Protein AF-A0A1J4K5V9-F1 (afdb_monomer)

Mean predicted aligned error: 15.93 Å

Structure (mmCIF, N/CA/C/O backbone):
data_AF-A0A1J4K5V9-F1
#
_entry.id   AF-A0A1J4K5V9-F1
#
loop_
_atom_site.group_PDB
_atom_site.id
_atom_site.type_symbol
_atom_site.label_atom_id
_atom_site.label_alt_id
_atom_site.label_comp_id
_atom_site.label_asym_id
_atom_site.label_entity_id
_atom_site.label_seq_id
_atom_site.pdbx_PDB_ins_code
_atom_site.Cartn_x
_atom_site.Cartn_y
_atom_site.Cartn_z
_atom_site.occupancy
_atom_site.B_iso_or_equiv
_atom_site.auth_seq_id
_atom_site.auth_comp_id
_atom_site.auth_asym_id
_atom_site.auth_atom_id
_atom_site.pdbx_PDB_model_num
ATOM 1 N N . MET A 1 1 ? -13.128 -14.982 -19.551 1.00 45.41 1 MET A N 1
ATOM 2 C CA . MET A 1 1 ? -13.947 -13.759 -19.683 1.00 45.41 1 MET A CA 1
ATOM 3 C C . MET A 1 1 ? -13.106 -12.607 -19.177 1.00 45.41 1 MET A C 1
ATOM 5 O O . MET A 1 1 ? -12.675 -12.668 -18.034 1.00 45.41 1 MET A O 1
ATOM 9 N N . THR A 1 2 ? -12.797 -11.626 -20.017 1.00 56.88 2 THR A N 1
ATOM 10 C CA . THR A 1 2 ? -12.056 -10.423 -19.616 1.00 56.88 2 THR A CA 1
ATOM 11 C C . THR A 1 2 ? -13.033 -9.491 -18.903 1.00 56.88 2 THR A C 1
ATOM 13 O O . THR A 1 2 ? -13.957 -8.983 -19.534 1.00 56.88 2 THR A O 1
ATOM 16 N N . GLN A 1 3 ? -12.894 -9.321 -17.585 1.00 69.75 3 GLN A N 1
ATOM 17 C CA . GLN A 1 3 ? -13.602 -8.252 -16.874 1.00 69.75 3 GLN A CA 1
ATOM 18 C C . GLN A 1 3 ? -13.138 -6.905 -17.438 1.00 69.75 3 GLN A C 1
ATOM 20 O O . GLN A 1 3 ? -11.956 -6.735 -17.741 1.00 69.75 3 GLN A O 1
ATOM 25 N N . THR A 1 4 ? -14.056 -5.954 -17.609 1.00 84.75 4 THR A N 1
ATOM 26 C CA . THR A 1 4 ? -13.661 -4.595 -18.004 1.00 84.75 4 THR A CA 1
ATOM 27 C C . THR A 1 4 ? -13.017 -3.881 -16.814 1.00 84.75 4 THR A C 1
ATOM 29 O O . THR A 1 4 ? -13.388 -4.144 -15.670 1.00 84.75 4 THR A O 1
ATOM 32 N N . LEU A 1 5 ? -12.087 -2.953 -17.065 1.00 89.56 5 LEU A N 1
ATOM 33 C CA . LEU A 1 5 ? -11.429 -2.163 -16.013 1.00 89.56 5 LEU A CA 1
ATOM 34 C C . LEU A 1 5 ? -12.446 -1.555 -15.032 1.00 89.56 5 LEU A C 1
ATOM 36 O O . LEU A 1 5 ? -12.324 -1.716 -13.826 1.00 89.56 5 LEU A O 1
ATOM 40 N N . ASN A 1 6 ? -13.523 -0.959 -15.550 1.00 89.44 6 ASN A N 1
ATOM 41 C CA . ASN A 1 6 ? -14.577 -0.369 -14.722 1.00 89.44 6 ASN A CA 1
ATOM 42 C C . ASN A 1 6 ? -15.272 -1.393 -13.810 1.00 89.44 6 ASN A C 1
ATOM 44 O O . ASN A 1 6 ? -15.609 -1.077 -12.671 1.00 89.44 6 ASN A O 1
ATOM 48 N N . GLN A 1 7 ? -15.509 -2.617 -14.292 1.00 92.31 7 GLN A N 1
ATOM 49 C CA . GLN A 1 7 ? -16.083 -3.683 -13.465 1.00 92.31 7 GLN A CA 1
ATOM 50 C C . GLN A 1 7 ? -15.121 -4.086 -12.349 1.00 92.31 7 GLN A C 1
ATOM 52 O O . GLN A 1 7 ? -15.551 -4.258 -11.209 1.00 92.31 7 GLN A O 1
ATOM 57 N N . LEU A 1 8 ? -13.833 -4.188 -12.670 1.00 94.38 8 LEU A N 1
ATOM 58 C CA . LEU A 1 8 ? -12.793 -4.562 -11.723 1.00 94.38 8 LEU A CA 1
ATOM 59 C C . LEU A 1 8 ? -12.606 -3.498 -10.635 1.00 94.38 8 LEU A C 1
ATOM 61 O O . LEU A 1 8 ? -12.618 -3.830 -9.453 1.00 94.38 8 LEU A O 1
ATOM 65 N N . THR A 1 9 ? -12.528 -2.219 -11.007 1.00 93.62 9 THR A N 1
ATOM 66 C CA . THR A 1 9 ? -12.432 -1.105 -10.051 1.00 93.62 9 THR A CA 1
ATOM 67 C C . THR A 1 9 ? -13.648 -1.064 -9.129 1.00 93.62 9 THR A C 1
ATOM 69 O O . THR A 1 9 ? -13.495 -0.974 -7.914 1.00 93.62 9 THR A O 1
ATOM 72 N N . ASN A 1 10 ? -14.860 -1.236 -9.667 1.00 93.81 10 ASN A N 1
ATOM 73 C CA . ASN A 1 10 ? -16.075 -1.312 -8.849 1.00 93.81 10 ASN A CA 1
ATOM 74 C C . ASN A 1 10 ? -16.065 -2.511 -7.887 1.00 93.81 10 ASN A C 1
ATOM 76 O O . ASN A 1 10 ? -16.553 -2.406 -6.761 1.00 93.81 10 ASN A O 1
ATOM 80 N N . GLN A 1 11 ? -15.513 -3.648 -8.312 1.00 95.75 11 GLN A N 1
ATOM 81 C CA . GLN A 1 11 ? -15.394 -4.835 -7.471 1.00 95.75 11 GLN A CA 1
ATOM 82 C C . GLN A 1 11 ? -14.384 -4.626 -6.334 1.00 95.75 11 GLN A C 1
ATOM 84 O O . GLN A 1 11 ? -14.685 -4.949 -5.185 1.00 95.75 11 GLN A O 1
ATOM 89 N N . VAL A 1 12 ? -13.218 -4.044 -6.627 1.00 95.94 12 VAL A N 1
ATOM 90 C CA . VAL A 1 12 ? -12.226 -3.656 -5.610 1.00 95.94 12 VAL A CA 1
ATOM 91 C C . VAL A 1 12 ? -12.856 -2.690 -4.605 1.00 95.94 12 VAL A C 1
ATOM 93 O O . VAL A 1 12 ? -12.763 -2.896 -3.396 1.00 95.94 12 VAL A O 1
ATOM 96 N N . ASP A 1 13 ? -13.562 -1.673 -5.094 1.00 94.56 13 ASP A N 1
ATOM 97 C CA . ASP A 1 13 ? -14.257 -0.678 -4.281 1.00 94.56 13 ASP A CA 1
ATOM 98 C C . ASP A 1 13 ? -15.273 -1.289 -3.315 1.00 94.56 13 ASP A C 1
ATOM 100 O O . ASP A 1 13 ? -15.370 -0.858 -2.160 1.00 94.56 13 ASP A O 1
ATOM 104 N N . LEU A 1 14 ? -16.028 -2.282 -3.785 1.00 95.94 14 LEU A N 1
ATOM 105 C CA . LEU A 1 14 ? -16.996 -3.014 -2.980 1.00 95.94 14 LEU A CA 1
ATOM 106 C C . LEU A 1 14 ? -16.296 -3.804 -1.866 1.00 95.94 14 LEU A C 1
ATOM 108 O O . LEU A 1 14 ? -16.623 -3.619 -0.697 1.00 95.94 14 LEU A O 1
ATOM 112 N N . LEU A 1 15 ? -15.282 -4.606 -2.199 1.00 96.69 15 LEU A N 1
ATOM 113 C CA . LEU A 1 15 ? -14.562 -5.445 -1.228 1.00 96.69 15 LEU A CA 1
ATOM 114 C C . LEU A 1 15 ? -13.781 -4.623 -0.191 1.00 96.69 15 LEU A C 1
ATOM 116 O O . LEU A 1 15 ? -13.649 -5.003 0.977 1.00 96.69 15 LEU A O 1
ATOM 120 N N . ILE A 1 16 ? -13.280 -3.450 -0.584 1.00 96.12 16 ILE A N 1
ATOM 121 C CA . ILE A 1 16 ? -12.665 -2.512 0.357 1.00 96.12 16 ILE A CA 1
ATOM 122 C C . ILE A 1 16 ? -13.690 -2.025 1.390 1.00 96.12 16 ILE A C 1
ATOM 124 O O . ILE A 1 16 ? -13.330 -1.905 2.563 1.00 96.12 16 ILE A O 1
ATOM 128 N N . LYS A 1 17 ? -14.942 -1.773 0.981 1.00 94.44 17 LYS A N 1
ATOM 129 C CA . LYS A 1 17 ? -16.028 -1.334 1.874 1.00 94.44 17 LYS A CA 1
ATOM 130 C C . LYS A 1 17 ? -16.570 -2.460 2.752 1.00 94.44 17 LYS A C 1
ATOM 132 O O . LYS A 1 17 ? -16.860 -2.203 3.914 1.00 94.44 17 LYS A O 1
ATOM 137 N N . GLU A 1 18 ? -16.705 -3.670 2.214 1.00 93.81 18 GLU A N 1
ATOM 138 C CA . GLU A 1 18 ? -17.241 -4.826 2.946 1.00 93.81 18 GLU A CA 1
ATOM 139 C C . GLU A 1 18 ? -16.329 -5.277 4.092 1.00 93.81 18 GLU A C 1
ATOM 141 O O . GLU A 1 18 ? -16.820 -5.695 5.136 1.00 93.81 18 GLU A O 1
ATOM 146 N N . GLY A 1 19 ? -15.005 -5.181 3.921 1.00 89.88 19 GLY A N 1
ATOM 147 C CA . GLY A 1 19 ? -14.048 -5.497 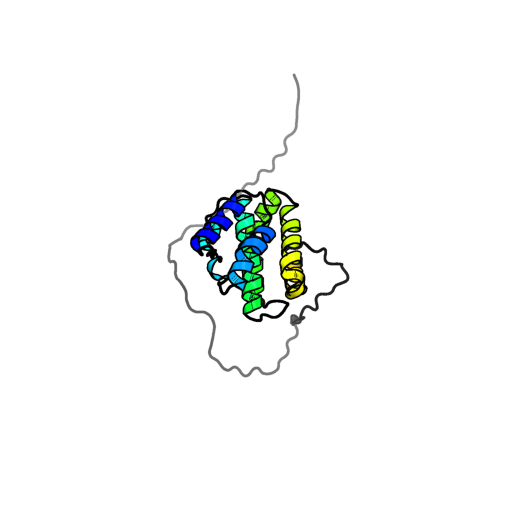4.988 1.00 89.88 19 GLY A CA 1
ATOM 148 C C . GLY A 1 19 ? -13.904 -6.989 5.313 1.00 89.88 19 GLY A C 1
ATOM 149 O O . GLY A 1 19 ? -13.241 -7.329 6.284 1.00 89.88 19 GLY A O 1
ATOM 150 N N . ASN A 1 20 ? -14.498 -7.870 4.507 1.00 92.25 20 ASN A N 1
ATOM 151 C CA . ASN A 1 20 ? -14.460 -9.331 4.652 1.00 92.25 20 ASN A CA 1
ATOM 152 C C . ASN A 1 20 ? -13.138 -9.975 4.203 1.00 92.25 20 ASN A C 1
ATOM 154 O O . ASN A 1 20 ? -12.834 -11.083 4.633 1.00 92.25 20 ASN A O 1
ATOM 158 N N . LYS A 1 21 ? -12.376 -9.296 3.343 1.00 94.50 21 LYS A N 1
ATOM 159 C CA . LYS A 1 21 ? -11.053 -9.717 2.862 1.00 94.50 21 LYS A CA 1
ATOM 160 C C . LYS A 1 21 ? -9.964 -8.755 3.315 1.00 94.50 21 LYS A C 1
ATOM 162 O O . LYS A 1 21 ? -10.242 -7.568 3.528 1.00 94.50 21 LYS A O 1
ATOM 167 N N . SER A 1 22 ? -8.726 -9.218 3.421 1.00 96.81 22 SER A N 1
ATOM 168 C CA . SER A 1 22 ? -7.576 -8.329 3.619 1.00 96.81 22 SER A CA 1
ATOM 169 C C . SER A 1 22 ? -7.320 -7.479 2.364 1.00 96.81 22 SER A C 1
ATOM 171 O O . SER A 1 22 ? -7.867 -7.734 1.286 1.00 96.81 22 SER A O 1
ATOM 173 N N . VAL A 1 23 ? -6.521 -6.418 2.484 1.00 97.62 23 VAL A N 1
ATOM 174 C CA . VAL A 1 23 ? -6.228 -5.564 1.320 1.00 97.62 23 VAL A CA 1
ATOM 175 C C . VAL A 1 23 ? -5.260 -6.271 0.375 1.00 97.62 23 VAL A C 1
ATOM 177 O O . VAL A 1 23 ? -5.433 -6.190 -0.842 1.00 97.62 23 VAL A O 1
ATOM 180 N N . SER A 1 24 ? -4.290 -7.009 0.917 1.00 97.62 24 SER A N 1
ATOM 181 C CA . SER A 1 24 ? -3.373 -7.844 0.137 1.00 97.62 24 SER A CA 1
ATOM 182 C C . SER A 1 24 ? -4.090 -8.967 -0.618 1.00 97.62 24 SER A C 1
ATOM 184 O O . SER A 1 24 ? -3.721 -9.249 -1.757 1.00 97.62 24 SER A O 1
ATOM 186 N N . GLU A 1 25 ? -5.138 -9.573 -0.052 1.00 97.94 25 GLU A N 1
ATOM 187 C CA . GLU A 1 25 ? -5.975 -10.564 -0.745 1.00 97.94 25 GLU A CA 1
ATOM 188 C C . GLU A 1 25 ? -6.679 -9.941 -1.951 1.00 97.94 25 GLU A C 1
ATOM 190 O O . GLU A 1 25 ? -6.534 -10.430 -3.070 1.00 97.94 25 GLU A O 1
ATOM 195 N N . ILE A 1 26 ? -7.376 -8.815 -1.750 1.00 97.81 26 ILE A N 1
ATOM 196 C CA . ILE A 1 26 ? -8.047 -8.079 -2.835 1.00 97.81 26 ILE A CA 1
ATOM 197 C C . ILE A 1 26 ? -7.035 -7.725 -3.932 1.00 97.81 26 ILE A C 1
ATOM 199 O O . ILE A 1 26 ? -7.288 -7.918 -5.121 1.00 97.81 26 ILE A O 1
ATOM 203 N N . TYR A 1 27 ? -5.867 -7.230 -3.530 1.00 98.19 27 TYR A N 1
ATOM 204 C CA . TYR A 1 27 ? -4.798 -6.836 -4.433 1.00 98.19 27 TYR A CA 1
ATOM 205 C C . TYR A 1 27 ? -4.245 -8.007 -5.265 1.00 98.19 27 TYR A C 1
ATOM 207 O O . TYR A 1 27 ? -4.108 -7.892 -6.486 1.00 98.19 27 TYR A O 1
ATOM 215 N N . ASN A 1 28 ? -3.959 -9.146 -4.631 1.00 97.38 28 ASN A N 1
ATOM 216 C CA . ASN A 1 28 ? -3.402 -10.324 -5.298 1.00 97.38 28 ASN A CA 1
ATOM 217 C C . ASN A 1 28 ? -4.428 -11.085 -6.150 1.00 97.38 28 ASN A C 1
ATOM 219 O O . ASN A 1 28 ? -4.038 -11.698 -7.143 1.00 97.38 28 ASN A O 1
ATOM 223 N N . GLU A 1 29 ? -5.711 -11.066 -5.786 1.00 96.56 29 GLU A N 1
ATOM 224 C CA . GLU A 1 29 ? -6.770 -11.752 -6.536 1.00 96.56 29 GLU A CA 1
ATOM 225 C C . GLU A 1 29 ? -7.270 -10.951 -7.742 1.00 96.56 29 GLU A C 1
ATOM 227 O O . GLU A 1 29 ? -7.627 -11.541 -8.761 1.00 96.56 29 GLU A O 1
ATOM 232 N N . LEU A 1 30 ? -7.329 -9.620 -7.629 1.00 96.12 30 LEU A N 1
ATOM 233 C CA . LEU A 1 30 ? -7.992 -8.768 -8.620 1.00 96.12 30 LEU A CA 1
ATOM 234 C C . LEU A 1 30 ? -7.003 -7.905 -9.402 1.00 96.12 30 LEU A C 1
ATOM 236 O O . LEU A 1 30 ? -6.964 -7.960 -10.630 1.00 96.12 30 LEU A O 1
ATOM 240 N N . VAL A 1 31 ? -6.178 -7.129 -8.699 1.00 96.44 31 VAL A N 1
ATOM 241 C CA . VAL A 1 31 ? -5.335 -6.098 -9.320 1.00 96.44 31 VAL A CA 1
ATOM 242 C C . VAL A 1 31 ? -4.126 -6.716 -10.021 1.00 96.44 31 VAL A C 1
ATOM 244 O O . VAL A 1 31 ? -3.938 -6.534 -11.222 1.00 96.44 31 VAL A O 1
ATOM 247 N N . ARG A 1 32 ? -3.309 -7.496 -9.302 1.00 95.06 32 ARG A N 1
ATOM 248 C CA . ARG A 1 32 ? -2.098 -8.109 -9.874 1.00 95.06 32 ARG A CA 1
ATOM 249 C C . ARG A 1 32 ? -2.381 -8.993 -11.094 1.00 95.06 32 ARG A C 1
ATOM 251 O O . ARG A 1 32 ? -1.637 -8.876 -12.067 1.00 95.06 32 ARG A O 1
ATOM 258 N N . PRO A 1 33 ? -3.408 -9.865 -11.104 1.00 95.69 33 PRO A N 1
ATOM 259 C CA . PRO A 1 33 ? -3.720 -10.676 -12.276 1.00 95.69 33 PRO A CA 1
ATOM 260 C C . PRO A 1 33 ? -4.129 -9.838 -13.485 1.00 95.69 33 PRO A C 1
ATOM 262 O O . PRO A 1 33 ? -3.739 -10.163 -14.604 1.00 95.69 33 PRO A O 1
ATOM 265 N N . PHE A 1 34 ? -4.862 -8.744 -13.277 1.00 95.00 34 PHE A N 1
ATOM 266 C CA . PHE A 1 34 ? -5.185 -7.806 -14.348 1.00 95.00 34 PHE A CA 1
ATOM 267 C C . PHE A 1 34 ? -3.921 -7.161 -14.936 1.00 95.00 34 PHE A C 1
ATOM 269 O O . PHE A 1 34 ? -3.716 -7.222 -16.148 1.00 95.00 34 PHE A O 1
ATOM 276 N N . CYS A 1 35 ? -3.014 -6.657 -14.094 1.00 94.25 35 CYS A N 1
ATOM 277 C CA . CYS A 1 35 ? -1.763 -6.053 -14.563 1.00 94.25 35 CYS A CA 1
ATOM 278 C C . CYS A 1 35 ? -0.830 -7.070 -15.245 1.00 94.25 35 CYS A C 1
ATOM 280 O O . CYS A 1 35 ? -0.197 -6.768 -16.254 1.00 94.25 35 CYS A O 1
ATOM 282 N N . ARG A 1 36 ? -0.799 -8.325 -14.772 1.00 92.31 36 ARG A N 1
ATOM 283 C CA . ARG A 1 36 ? -0.068 -9.424 -15.439 1.00 92.31 36 ARG A CA 1
ATOM 284 C C . ARG A 1 36 ? -0.587 -9.723 -16.848 1.00 92.31 36 ARG A C 1
ATOM 286 O O . ARG A 1 36 ? 0.171 -10.227 -17.669 1.00 92.31 36 ARG A O 1
ATOM 293 N N . ASN A 1 37 ? -1.848 -9.401 -17.131 1.00 92.81 37 ASN A N 1
ATOM 294 C CA . ASN A 1 37 ? -2.467 -9.555 -18.447 1.00 92.81 37 ASN A CA 1
ATOM 295 C C . ASN A 1 37 ? -2.350 -8.290 -19.322 1.00 92.81 37 ASN A C 1
ATOM 297 O O . ASN A 1 37 ? -3.087 -8.154 -20.297 1.00 92.81 37 ASN A O 1
ATOM 301 N N . GLY A 1 38 ? -1.428 -7.377 -18.993 1.00 90.19 38 GLY A N 1
ATOM 302 C CA . GLY A 1 38 ? -1.150 -6.167 -19.770 1.00 90.19 38 GLY A CA 1
ATOM 303 C C . GLY A 1 38 ? -1.905 -4.917 -19.314 1.00 90.19 38 GLY A C 1
ATOM 304 O O . GLY A 1 38 ? -1.835 -3.903 -20.003 1.00 90.19 38 GLY A O 1
ATOM 305 N N . GLY A 1 39 ? -2.621 -4.977 -18.188 1.00 92.56 39 GLY A N 1
ATOM 306 C CA . GLY A 1 39 ? -3.164 -3.790 -17.524 1.00 92.56 39 GLY A CA 1
ATOM 307 C C . GLY A 1 39 ? -2.088 -2.953 -16.820 1.00 92.56 39 GLY A C 1
ATOM 308 O O . GLY A 1 39 ? -0.971 -3.427 -16.600 1.00 92.56 39 GLY A O 1
ATOM 309 N N . ASP A 1 40 ? -2.434 -1.727 -16.428 1.00 94.06 40 ASP A N 1
ATOM 310 C CA . ASP A 1 40 ? -1.525 -0.805 -15.735 1.00 94.06 40 ASP A CA 1
ATOM 311 C C . ASP A 1 40 ? -1.952 -0.597 -14.270 1.00 94.06 40 ASP A C 1
ATOM 313 O O . ASP A 1 40 ? -3.115 -0.332 -13.966 1.00 94.06 40 ASP A O 1
ATOM 317 N N . PHE A 1 41 ? -0.996 -0.682 -13.340 1.00 96.00 41 PHE A N 1
ATOM 318 C CA . PHE A 1 41 ? -1.237 -0.395 -11.924 1.00 96.00 41 PHE A CA 1
ATOM 319 C C . PHE A 1 41 ? -1.694 1.048 -11.687 1.00 96.00 41 PHE A C 1
ATOM 321 O O . PHE A 1 41 ? -2.466 1.288 -10.755 1.00 96.00 41 PHE A O 1
ATOM 328 N N . ASN A 1 42 ? -1.273 1.996 -12.533 1.00 95.75 42 ASN A N 1
ATOM 329 C CA . ASN A 1 42 ? -1.698 3.394 -12.437 1.00 95.75 42 ASN A CA 1
ATOM 330 C C . ASN A 1 42 ? -3.217 3.565 -12.594 1.00 95.75 42 ASN A C 1
ATOM 332 O O . ASN A 1 42 ? -3.769 4.529 -12.069 1.00 95.75 42 ASN A O 1
ATOM 336 N N . GLU A 1 43 ? -3.916 2.616 -13.226 1.00 93.88 43 GLU A N 1
ATOM 337 C CA . GLU A 1 43 ? -5.379 2.649 -13.367 1.00 93.88 43 GLU A CA 1
ATOM 338 C C . GLU A 1 43 ? -6.118 2.473 -12.028 1.00 93.88 43 GLU A C 1
ATOM 340 O O . GLU A 1 43 ? -7.282 2.858 -11.905 1.00 93.88 43 GLU A O 1
ATOM 345 N N . PHE A 1 44 ? -5.446 1.929 -11.008 1.00 95.69 44 PHE A N 1
ATOM 346 C CA . PHE A 1 44 ? -5.984 1.753 -9.653 1.00 95.69 44 PHE A CA 1
ATOM 347 C C . PHE A 1 44 ? -5.481 2.818 -8.670 1.00 95.69 44 PHE A C 1
ATOM 349 O O . PHE A 1 44 ? -5.922 2.866 -7.511 1.00 95.69 44 PHE A O 1
ATOM 356 N N . VAL A 1 45 ? -4.549 3.672 -9.103 1.00 95.00 45 VAL A N 1
ATOM 357 C CA . VAL A 1 45 ? -4.021 4.745 -8.266 1.00 95.00 45 VAL A CA 1
ATOM 358 C C . VAL A 1 45 ? -5.094 5.811 -8.100 1.00 95.00 45 VAL A C 1
ATOM 360 O O . VAL A 1 45 ? -5.652 6.340 -9.057 1.00 95.00 45 VAL A O 1
ATOM 363 N N . THR A 1 46 ? -5.399 6.126 -6.847 1.00 93.19 46 THR A N 1
ATOM 364 C CA . THR A 1 46 ? -6.350 7.177 -6.498 1.00 93.19 46 THR A CA 1
ATOM 365 C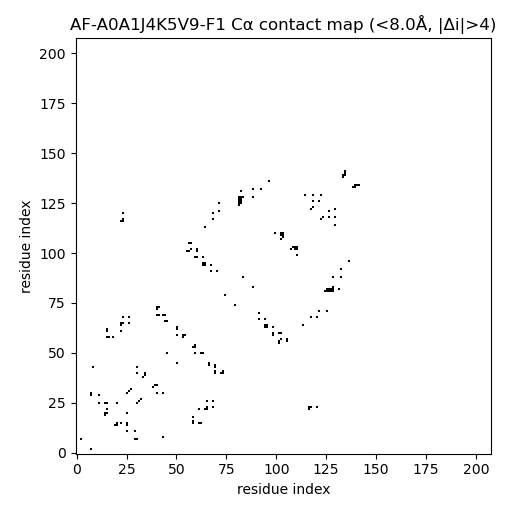 C . THR A 1 46 ? -5.572 8.446 -6.159 1.00 93.19 46 THR A C 1
ATOM 367 O O . THR A 1 46 ? -4.728 8.401 -5.260 1.00 93.19 46 THR A O 1
ATOM 370 N N . PRO A 1 47 ? -5.861 9.584 -6.816 1.00 92.44 47 PRO A N 1
ATOM 371 C CA . PRO A 1 47 ? -5.275 10.870 -6.462 1.00 92.44 47 PRO A CA 1
ATOM 372 C C . PRO A 1 47 ? -5.435 11.192 -4.976 1.00 92.44 47 PRO A C 1
ATOM 374 O O . PRO A 1 47 ? -6.468 10.897 -4.359 1.00 92.44 47 PRO A O 1
ATOM 377 N N . LEU A 1 48 ? -4.416 11.822 -4.395 1.00 91.06 48 LEU A N 1
ATOM 378 C CA . LEU A 1 48 ? -4.375 12.094 -2.963 1.00 91.06 48 LEU A CA 1
ATOM 379 C C . LEU A 1 48 ? -5.545 12.977 -2.506 1.00 91.06 48 LEU A C 1
ATOM 381 O O . LEU A 1 48 ? -6.101 12.771 -1.426 1.00 91.06 48 LEU A O 1
ATOM 385 N N . GLU A 1 49 ? -5.961 13.918 -3.345 1.00 92.19 49 GLU A N 1
ATOM 386 C CA . GLU A 1 49 ? -7.072 14.834 -3.088 1.00 92.19 49 GLU A CA 1
ATOM 387 C C . GLU A 1 49 ? -8.387 14.072 -2.902 1.00 92.19 49 GLU A C 1
ATOM 389 O O . GLU A 1 49 ? -9.234 14.472 -2.105 1.00 92.19 49 GLU A O 1
ATOM 394 N N . ILE A 1 50 ? -8.552 12.952 -3.613 1.00 92.12 50 ILE A N 1
ATOM 395 C CA . ILE A 1 50 ? -9.724 12.079 -3.507 1.00 92.12 50 ILE A CA 1
ATOM 396 C C . ILE A 1 50 ? -9.594 11.186 -2.269 1.00 92.12 50 ILE A C 1
ATOM 398 O O . ILE A 1 50 ? -10.554 11.037 -1.513 1.00 92.12 50 ILE A O 1
ATOM 402 N N . LEU A 1 51 ? -8.402 10.643 -1.997 1.00 92.62 51 LEU A N 1
ATOM 403 C CA . LEU A 1 51 ? -8.139 9.843 -0.792 1.00 92.62 51 LEU A CA 1
ATOM 404 C C . LEU A 1 51 ? -8.456 10.609 0.502 1.00 92.62 51 LEU A C 1
ATOM 406 O O . LEU A 1 51 ? -9.012 10.048 1.452 1.00 92.62 51 LEU A O 1
ATOM 410 N N . GLN A 1 52 ? -8.142 11.903 0.538 1.00 92.12 52 GLN A N 1
ATOM 411 C CA . GLN A 1 52 ? -8.391 12.752 1.700 1.00 92.12 52 GLN A CA 1
ATOM 412 C C . GLN A 1 52 ? -9.885 12.937 1.998 1.00 92.12 52 GLN A C 1
ATOM 414 O O . GLN A 1 52 ? -10.238 13.052 3.175 1.00 92.12 52 GLN A O 1
ATOM 419 N N . GLN A 1 53 ? -10.746 12.890 0.977 1.00 92.75 53 GLN A N 1
ATOM 420 C CA . GLN A 1 53 ? -12.199 13.074 1.096 1.00 92.75 53 GLN A CA 1
ATOM 421 C C . GLN A 1 53 ? -12.920 11.871 1.715 1.00 92.75 53 GLN A C 1
ATOM 423 O O . GLN A 1 53 ? -14.053 12.012 2.175 1.00 92.75 53 GLN A O 1
ATOM 428 N N . PHE A 1 54 ? -12.288 10.692 1.763 1.00 90.25 54 PHE A N 1
ATOM 429 C CA . PHE A 1 54 ? -12.899 9.538 2.420 1.00 90.25 54 PHE A CA 1
ATOM 430 C C . PHE A 1 54 ? -13.103 9.807 3.922 1.00 90.25 54 PHE A C 1
ATOM 432 O O . PHE A 1 54 ? -12.207 10.365 4.579 1.00 90.25 54 PHE A O 1
ATOM 439 N N . PRO A 1 55 ? -14.249 9.378 4.489 1.00 90.38 55 PRO A N 1
ATOM 440 C CA . PRO A 1 55 ? -14.534 9.549 5.907 1.00 90.38 55 PRO A CA 1
ATOM 441 C C . PRO A 1 55 ? -13.501 8.810 6.759 1.00 90.38 55 PRO A C 1
ATOM 443 O O . PRO A 1 55 ? -12.994 7.757 6.368 1.00 90.38 55 PRO A O 1
ATOM 446 N N . ALA A 1 56 ? -13.185 9.361 7.932 1.00 90.62 56 ALA A N 1
ATOM 447 C CA . ALA A 1 56 ? -12.309 8.690 8.884 1.00 90.62 56 ALA A CA 1
ATOM 448 C C . ALA A 1 56 ? -12.929 7.347 9.303 1.00 90.62 56 ALA A C 1
ATOM 450 O O . ALA A 1 56 ? -14.081 7.284 9.723 1.00 90.62 56 ALA A O 1
ATOM 451 N N . GLY A 1 57 ? -12.167 6.270 9.148 1.00 93.88 57 GLY A N 1
ATOM 452 C CA . GLY A 1 57 ? -12.596 4.918 9.476 1.00 93.88 57 GLY A CA 1
ATOM 453 C C . GLY A 1 57 ? -11.773 3.862 8.746 1.00 93.88 57 GLY A C 1
ATOM 454 O O . GLY A 1 57 ? -10.859 4.175 7.978 1.00 93.88 57 GLY A O 1
ATOM 455 N N . ILE A 1 58 ? -12.139 2.598 8.955 1.00 94.44 58 ILE A N 1
ATOM 456 C CA . ILE A 1 58 ? -11.401 1.450 8.416 1.00 94.44 58 ILE A CA 1
ATOM 457 C C . ILE A 1 58 ? -11.318 1.458 6.884 1.00 94.44 58 ILE A C 1
ATOM 459 O O . ILE A 1 58 ? -10.291 1.101 6.315 1.00 94.44 58 ILE A O 1
ATOM 463 N N . VAL A 1 59 ? -12.356 1.950 6.201 1.00 95.31 59 VAL A N 1
ATOM 464 C CA . VAL A 1 59 ? -12.377 2.069 4.735 1.00 95.31 59 VAL A CA 1
ATOM 465 C C . VAL A 1 59 ? -11.258 2.989 4.244 1.00 95.31 59 VAL A C 1
ATOM 467 O O . VAL A 1 59 ? -10.577 2.656 3.278 1.00 95.31 59 VAL A O 1
ATOM 470 N N . LYS A 1 60 ? -11.020 4.118 4.925 1.00 96.44 60 LYS A N 1
ATOM 471 C CA . LYS A 1 60 ? -9.941 5.048 4.570 1.00 96.44 60 LYS A CA 1
ATOM 472 C C . LYS A 1 60 ? -8.574 4.399 4.745 1.00 96.44 60 LYS A C 1
ATOM 474 O O . LYS A 1 60 ? -7.761 4.470 3.832 1.00 96.44 60 LYS A O 1
ATOM 479 N N . ILE A 1 61 ? -8.351 3.709 5.863 1.00 97.44 61 ILE A N 1
ATOM 480 C CA . ILE A 1 61 ? -7.109 2.957 6.108 1.00 97.44 61 ILE A CA 1
ATOM 481 C C . ILE A 1 61 ? -6.863 1.962 4.971 1.00 97.44 61 ILE A C 1
ATOM 483 O O . ILE A 1 61 ? -5.808 1.989 4.342 1.00 97.44 61 ILE A O 1
ATOM 487 N N . ARG A 1 62 ? -7.867 1.138 4.654 1.00 97.44 62 ARG A N 1
ATOM 488 C CA . ARG A 1 62 ? -7.781 0.113 3.606 1.00 97.44 62 ARG A CA 1
ATOM 489 C C . ARG A 1 62 ? -7.487 0.713 2.229 1.00 97.44 62 ARG A C 1
ATOM 491 O O . ARG A 1 62 ? -6.686 0.160 1.483 1.00 97.44 62 ARG A O 1
ATOM 498 N N . ARG A 1 63 ? -8.081 1.867 1.903 1.00 97.06 63 ARG A N 1
ATOM 499 C CA . ARG A 1 63 ? -7.796 2.601 0.658 1.00 97.06 63 ARG A CA 1
ATOM 500 C C . ARG A 1 63 ? -6.354 3.067 0.579 1.00 97.06 63 ARG A C 1
ATOM 502 O O . ARG A 1 63 ? -5.702 2.793 -0.418 1.00 97.06 63 ARG A O 1
ATOM 509 N N . TYR A 1 64 ? -5.856 3.739 1.611 1.00 98.19 64 TYR A N 1
ATOM 510 C CA . TYR A 1 64 ? -4.461 4.178 1.650 1.00 98.19 64 TYR A CA 1
ATOM 511 C C . TYR A 1 64 ? -3.502 2.990 1.589 1.00 98.19 64 TYR A C 1
ATOM 513 O O . TYR A 1 64 ? -2.494 3.061 0.894 1.00 98.19 64 TYR A O 1
ATOM 521 N N . PHE A 1 65 ? -3.836 1.881 2.251 1.00 98.31 65 PHE A N 1
ATOM 522 C CA . PHE A 1 65 ? -3.004 0.689 2.200 1.00 98.31 65 PHE A CA 1
ATOM 523 C C . PHE A 1 65 ? -2.935 0.078 0.796 1.00 98.31 65 PHE A C 1
ATOM 525 O O . PHE A 1 65 ? -1.850 -0.266 0.335 1.00 98.31 65 PHE A O 1
ATOM 532 N N . LEU A 1 66 ? -4.054 0.046 0.065 1.00 98.19 66 LEU A N 1
ATOM 533 C CA . LEU A 1 66 ? -4.052 -0.368 -1.339 1.00 98.19 66 LEU A CA 1
ATOM 534 C C . LEU A 1 66 ? -3.120 0.514 -2.183 1.00 98.19 66 LEU A C 1
ATOM 536 O O . LEU A 1 66 ? -2.375 -0.005 -3.007 1.00 98.19 66 LEU A O 1
ATOM 540 N N . GLN A 1 67 ? -3.119 1.832 -1.957 1.00 97.94 67 GLN A N 1
ATOM 541 C CA . GLN A 1 67 ? -2.218 2.756 -2.658 1.00 97.94 67 GLN A CA 1
ATOM 542 C C . GLN A 1 67 ? -0.749 2.477 -2.346 1.00 97.94 67 GLN A C 1
ATOM 544 O O . GLN A 1 67 ? 0.084 2.543 -3.244 1.00 97.94 67 GLN A O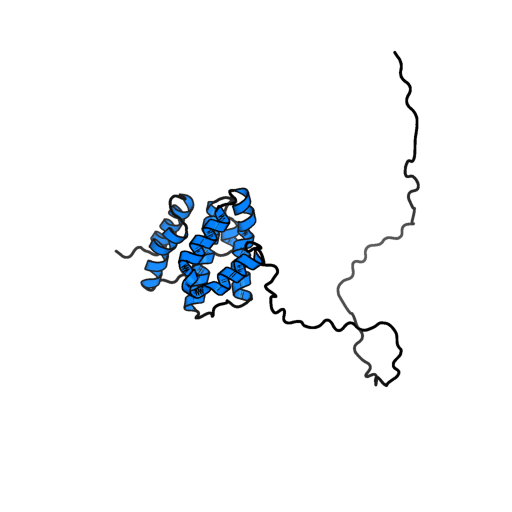 1
ATOM 549 N N . ILE A 1 68 ? -0.431 2.120 -1.100 1.00 98.25 68 ILE A N 1
ATOM 550 C CA . ILE A 1 68 ? 0.923 1.714 -0.723 1.00 98.25 68 ILE A CA 1
ATOM 551 C C . ILE A 1 68 ? 1.339 0.481 -1.537 1.00 98.25 68 ILE A C 1
ATOM 553 O O . ILE A 1 68 ? 2.357 0.547 -2.217 1.00 98.25 68 ILE A O 1
ATOM 557 N N . LEU A 1 69 ? 0.539 -0.594 -1.558 1.00 98.31 69 LEU A N 1
ATOM 558 C CA . LEU A 1 69 ? 0.846 -1.802 -2.348 1.00 98.31 69 LEU A CA 1
ATOM 559 C C . LEU A 1 69 ? 1.042 -1.490 -3.842 1.00 98.31 69 LEU A C 1
ATOM 561 O O . LEU A 1 69 ? 2.001 -1.947 -4.461 1.00 98.31 69 LEU A O 1
ATOM 565 N N . LEU A 1 70 ? 0.170 -0.652 -4.412 1.00 98.19 70 LEU A N 1
ATOM 566 C CA . LEU A 1 70 ? 0.279 -0.207 -5.804 1.00 98.19 70 LEU A CA 1
ATOM 567 C C . LEU A 1 70 ? 1.611 0.495 -6.085 1.00 98.19 70 LEU A C 1
ATOM 569 O O . LEU A 1 70 ? 2.264 0.179 -7.077 1.00 98.19 70 LEU A O 1
ATOM 573 N N . LEU A 1 71 ? 2.038 1.412 -5.211 1.00 97.88 71 LEU A N 1
ATOM 574 C CA . LEU A 1 71 ? 3.293 2.144 -5.389 1.00 97.88 71 LEU A CA 1
ATOM 575 C C . LEU A 1 71 ? 4.512 1.220 -5.385 1.00 97.88 71 LEU A C 1
ATOM 577 O O . LEU A 1 71 ? 5.406 1.412 -6.205 1.00 97.88 71 LEU A O 1
ATOM 581 N N . PHE A 1 72 ? 4.546 0.198 -4.525 1.00 98.12 72 PHE A N 1
ATOM 582 C CA . PHE A 1 72 ? 5.652 -0.764 -4.525 1.00 98.12 72 PHE A CA 1
ATOM 583 C C . PHE A 1 72 ? 5.769 -1.501 -5.866 1.00 98.12 72 PHE A C 1
ATOM 585 O O . PHE A 1 72 ? 6.883 -1.669 -6.364 1.00 98.12 72 PHE A O 1
ATOM 592 N N . ASP A 1 73 ? 4.655 -1.903 -6.489 1.00 97.56 73 ASP A N 1
ATOM 593 C CA . ASP A 1 73 ? 4.705 -2.546 -7.809 1.00 97.56 73 ASP A CA 1
ATOM 594 C C . ASP A 1 73 ? 4.960 -1.560 -8.964 1.00 97.56 73 ASP A C 1
ATOM 596 O O . ASP A 1 73 ? 5.663 -1.904 -9.915 1.00 97.56 73 ASP A O 1
ATOM 600 N N . ILE A 1 74 ? 4.513 -0.307 -8.865 1.00 97.50 74 ILE A N 1
ATOM 601 C CA . ILE A 1 74 ? 4.901 0.742 -9.826 1.00 97.50 74 ILE A CA 1
ATOM 602 C C . ILE A 1 74 ? 6.419 0.964 -9.777 1.00 97.50 74 ILE A C 1
ATOM 604 O O . ILE A 1 74 ? 7.096 0.902 -10.802 1.00 97.50 74 ILE A O 1
ATOM 608 N N . TYR A 1 75 ? 6.994 1.125 -8.585 1.00 97.44 75 TYR A N 1
ATOM 609 C CA . TYR A 1 75 ? 8.442 1.279 -8.428 1.00 97.44 75 TYR A CA 1
ATOM 610 C C . TYR A 1 75 ? 9.214 0.024 -8.844 1.00 97.44 75 TYR A C 1
ATOM 612 O O . TYR A 1 75 ? 10.323 0.127 -9.377 1.00 97.44 75 TYR A O 1
ATOM 620 N N . SER A 1 76 ? 8.612 -1.151 -8.649 1.00 95.75 76 SER A N 1
ATOM 621 C CA . SER A 1 76 ? 9.130 -2.431 -9.122 1.00 95.75 76 SER A CA 1
ATOM 622 C C . SER A 1 76 ? 9.299 -2.435 -10.641 1.00 95.75 76 SER A C 1
ATOM 624 O O . SER A 1 76 ? 10.370 -2.824 -11.114 1.00 95.75 76 SER A O 1
ATOM 626 N N . ILE A 1 77 ? 8.284 -1.971 -11.380 1.00 95.31 77 ILE A N 1
ATOM 627 C CA . ILE A 1 77 ? 8.279 -1.854 -12.848 1.00 95.31 77 ILE A CA 1
ATOM 628 C C . ILE A 1 77 ? 9.271 -0.793 -13.329 1.00 95.31 77 ILE A C 1
ATOM 630 O O . ILE A 1 77 ? 9.972 -0.999 -14.318 1.00 95.31 77 ILE A O 1
ATOM 634 N N . GLU A 1 78 ? 9.390 0.316 -12.602 1.00 95.50 78 GLU A N 1
ATOM 635 C CA . GLU A 1 78 ? 10.371 1.374 -12.872 1.00 95.50 78 GLU A CA 1
ATOM 636 C C . GLU A 1 78 ? 11.826 0.963 -12.562 1.00 95.50 78 GLU A C 1
ATOM 638 O O . GLU A 1 78 ? 12.737 1.776 -12.711 1.00 95.50 78 GLU A O 1
ATOM 643 N N . ASN A 1 79 ? 12.067 -0.286 -12.145 1.00 95.38 79 ASN A N 1
ATOM 644 C CA . ASN A 1 79 ? 13.381 -0.821 -11.770 1.00 95.38 79 ASN A CA 1
ATOM 645 C C . ASN A 1 79 ? 14.061 -0.028 -10.646 1.00 95.38 79 ASN A C 1
ATOM 647 O O . ASN A 1 79 ? 15.277 0.177 -10.645 1.00 95.38 79 ASN A O 1
ATOM 651 N N . CYS A 1 80 ? 13.274 0.421 -9.670 1.00 95.75 80 CYS A N 1
ATOM 652 C CA . CYS A 1 80 ? 13.819 1.127 -8.519 1.00 95.75 80 CYS A CA 1
ATOM 653 C C . CYS A 1 80 ? 14.580 0.159 -7.613 1.00 95.75 80 CYS A C 1
ATOM 655 O O . CYS A 1 80 ? 14.039 -0.911 -7.309 1.00 95.75 80 CYS A O 1
ATOM 657 N N . PRO A 1 81 ? 15.786 0.534 -7.151 1.00 95.00 81 PRO A N 1
ATOM 658 C CA . PRO A 1 81 ? 16.554 -0.291 -6.232 1.00 95.00 81 PRO A CA 1
ATOM 659 C C . PRO A 1 81 ? 15.886 -0.359 -4.854 1.00 95.00 81 PRO A C 1
ATOM 661 O O . PRO A 1 81 ? 15.044 0.475 -4.515 1.00 95.00 81 PRO A O 1
ATOM 664 N N . ASP A 1 82 ? 16.304 -1.344 -4.065 1.00 95.06 82 ASP A N 1
ATOM 665 C CA . ASP A 1 82 ? 16.045 -1.415 -2.629 1.00 95.06 82 ASP A CA 1
ATOM 666 C C . ASP A 1 82 ? 17.340 -1.055 -1.870 1.00 95.06 82 ASP A C 1
ATOM 668 O O . ASP A 1 82 ? 18.388 -1.634 -2.178 1.00 95.06 82 ASP A O 1
ATOM 672 N N . PRO A 1 83 ? 17.319 -0.106 -0.914 1.00 95.62 83 PRO A N 1
ATOM 673 C CA . PRO A 1 83 ? 16.184 0.734 -0.530 1.00 95.62 83 PRO A CA 1
ATOM 674 C C . PRO A 1 83 ? 15.797 1.759 -1.607 1.00 95.62 83 PRO A C 1
ATOM 676 O O . PRO A 1 83 ? 16.635 2.221 -2.387 1.00 95.62 83 PRO A O 1
ATOM 679 N N . LEU A 1 84 ? 14.516 2.137 -1.620 1.00 95.44 84 LEU A N 1
ATOM 680 C CA . LEU A 1 84 ? 14.005 3.209 -2.473 1.00 95.44 84 LEU A CA 1
ATOM 681 C C . LEU A 1 84 ? 14.706 4.548 -2.178 1.00 95.44 84 LEU A C 1
ATOM 683 O O . LEU A 1 84 ? 15.234 4.794 -1.096 1.00 95.44 84 LEU A O 1
ATOM 687 N N . SER A 1 85 ? 14.686 5.458 -3.151 1.00 94.62 85 SER A N 1
ATOM 688 C CA . SER A 1 85 ? 15.209 6.813 -2.959 1.00 94.62 85 SER A CA 1
ATOM 689 C C . SER A 1 85 ? 14.312 7.648 -2.039 1.00 94.62 85 SER A C 1
ATOM 691 O O . SER A 1 85 ? 13.100 7.428 -1.974 1.00 94.62 85 SER A O 1
ATOM 693 N N . ASN A 1 86 ? 14.891 8.667 -1.392 1.00 92.25 86 ASN A N 1
ATOM 694 C CA . ASN A 1 86 ? 14.176 9.524 -0.437 1.00 92.25 86 ASN A CA 1
ATOM 695 C C . ASN A 1 86 ? 12.825 10.049 -0.958 1.00 92.25 86 ASN A C 1
ATOM 697 O O . ASN A 1 86 ? 11.845 9.863 -0.250 1.00 92.25 86 ASN A O 1
ATOM 701 N N . PRO A 1 87 ? 12.688 10.586 -2.192 1.00 95.25 87 PRO A N 1
ATOM 702 C CA . PRO A 1 87 ? 11.387 11.076 -2.660 1.00 95.25 87 PRO A CA 1
ATOM 703 C C . PRO A 1 87 ? 10.292 9.997 -2.699 1.00 95.25 87 PRO A C 1
ATOM 705 O O . PRO A 1 87 ? 9.130 10.278 -2.410 1.00 95.25 87 PRO A O 1
ATOM 708 N N . LYS A 1 88 ? 10.656 8.756 -3.046 1.00 95.19 88 LYS A N 1
ATOM 709 C CA . LYS A 1 88 ? 9.723 7.621 -3.132 1.00 95.19 88 LYS A CA 1
ATOM 710 C C . LYS A 1 88 ? 9.364 7.091 -1.748 1.00 95.19 88 LYS A C 1
ATOM 712 O O . LYS A 1 88 ? 8.201 6.806 -1.471 1.00 95.19 88 LYS A O 1
ATOM 717 N N . ILE A 1 89 ? 10.350 7.030 -0.857 1.00 95.19 89 ILE A N 1
ATOM 718 C CA . ILE A 1 89 ? 10.124 6.700 0.551 1.00 95.19 89 ILE A CA 1
ATOM 719 C C . ILE A 1 89 ? 9.234 7.749 1.212 1.00 95.19 89 ILE A C 1
ATOM 721 O O . ILE A 1 89 ? 8.278 7.381 1.886 1.00 95.19 89 ILE A O 1
ATOM 725 N N . ASP A 1 90 ? 9.490 9.036 0.988 1.00 95.31 90 ASP A N 1
ATOM 726 C CA . ASP A 1 90 ? 8.704 10.133 1.551 1.00 95.31 90 ASP A CA 1
ATOM 727 C C . ASP A 1 90 ? 7.240 10.060 1.107 1.00 95.31 90 ASP A C 1
ATOM 729 O O . ASP A 1 90 ? 6.341 10.283 1.921 1.00 95.31 90 ASP A O 1
ATOM 733 N N . GLN A 1 91 ? 6.985 9.672 -0.146 1.00 95.56 91 GLN A N 1
ATOM 734 C CA . GLN A 1 91 ? 5.632 9.435 -0.646 1.00 95.56 91 GLN A CA 1
ATOM 735 C C . GLN A 1 91 ? 4.934 8.293 0.110 1.00 95.56 91 GLN A C 1
ATOM 737 O O . GLN A 1 91 ? 3.805 8.464 0.575 1.00 95.56 91 GLN A O 1
ATOM 742 N N . ILE A 1 92 ? 5.596 7.145 0.285 1.00 97.06 92 ILE A N 1
ATOM 743 C CA . ILE A 1 92 ? 5.030 6.010 1.032 1.00 97.06 92 ILE A CA 1
ATOM 744 C C . ILE A 1 92 ? 4.836 6.371 2.514 1.00 97.06 92 ILE A C 1
ATOM 746 O O . ILE A 1 92 ? 3.784 6.097 3.097 1.00 97.06 92 ILE A O 1
ATOM 750 N N . LEU A 1 93 ? 5.820 7.031 3.126 1.00 96.31 93 LEU A N 1
ATOM 751 C CA . LEU A 1 93 ? 5.758 7.493 4.510 1.00 96.31 93 LEU A CA 1
ATOM 752 C C . LEU A 1 93 ? 4.615 8.472 4.726 1.00 96.31 93 LEU A C 1
ATOM 754 O O . LEU A 1 93 ? 3.945 8.408 5.754 1.00 96.31 93 LEU A O 1
ATOM 758 N N . PHE A 1 94 ? 4.379 9.375 3.780 1.00 95.88 94 PHE A N 1
ATOM 759 C CA . PHE A 1 94 ? 3.255 10.292 3.842 1.00 95.88 94 PHE A CA 1
ATOM 760 C C . PHE A 1 94 ? 1.919 9.534 3.890 1.00 95.88 94 PHE A C 1
ATOM 762 O O . PHE A 1 94 ? 1.058 9.868 4.712 1.00 95.88 94 PHE A O 1
ATOM 769 N N . LEU A 1 95 ? 1.754 8.484 3.077 1.00 97.38 95 LEU A N 1
ATOM 770 C CA . LEU A 1 95 ? 0.553 7.648 3.111 1.00 97.38 95 LEU A CA 1
ATOM 771 C C . LEU A 1 95 ? 0.392 6.962 4.468 1.00 97.38 95 LEU A C 1
ATOM 773 O O . LEU A 1 95 ? -0.670 7.096 5.071 1.00 97.38 95 LEU A O 1
ATOM 777 N N . PHE A 1 96 ? 1.439 6.316 4.993 1.00 96.88 96 PHE A N 1
ATOM 778 C CA . PHE A 1 96 ? 1.394 5.699 6.323 1.00 96.88 96 PHE A CA 1
ATOM 779 C C . PHE A 1 96 ? 1.077 6.713 7.425 1.00 96.88 96 PHE A C 1
ATOM 781 O O . PHE A 1 96 ? 0.173 6.484 8.225 1.00 96.88 96 PHE A O 1
ATOM 788 N N . ARG A 1 97 ? 1.754 7.865 7.452 1.00 95.12 97 ARG A N 1
ATOM 789 C CA . ARG A 1 97 ? 1.524 8.925 8.451 1.00 95.12 97 ARG A CA 1
ATOM 790 C C . ARG A 1 97 ? 0.105 9.488 8.393 1.00 95.12 97 ARG A C 1
ATOM 792 O O . ARG A 1 97 ? -0.430 9.874 9.428 1.00 95.12 97 ARG A O 1
ATOM 799 N N . SER A 1 98 ? -0.520 9.489 7.216 1.00 95.00 98 SER A N 1
ATOM 800 C CA . SER A 1 98 ? -1.903 9.945 7.038 1.00 95.00 98 SER A CA 1
ATOM 801 C C . SER A 1 98 ? -2.936 9.017 7.685 1.00 95.00 98 SER A C 1
ATOM 803 O O . SER A 1 98 ? -4.037 9.467 8.002 1.00 95.00 98 SER A O 1
ATOM 805 N N . ILE A 1 99 ? -2.607 7.735 7.884 1.00 95.50 99 ILE A N 1
ATOM 806 C CA . ILE A 1 99 ? -3.537 6.734 8.430 1.00 95.50 99 ILE A CA 1
ATOM 807 C C . ILE A 1 99 ? -3.090 6.108 9.748 1.00 95.50 99 ILE A C 1
ATOM 809 O O . ILE A 1 99 ? -3.934 5.545 10.434 1.00 95.50 99 ILE A O 1
ATOM 813 N N . ALA A 1 100 ? -1.823 6.224 10.147 1.00 94.25 100 ALA A N 1
ATOM 814 C CA . ALA A 1 100 ? -1.313 5.618 11.375 1.00 94.25 100 ALA A CA 1
ATOM 815 C C . ALA A 1 100 ? -2.052 6.098 12.641 1.00 94.25 100 ALA A C 1
ATOM 817 O O . ALA A 1 100 ? -2.476 5.241 13.417 1.00 94.25 100 ALA A O 1
ATOM 818 N N . PRO A 1 101 ? -2.325 7.409 12.843 1.00 93.88 101 PRO A N 1
ATOM 819 C CA . PRO A 1 101 ? -3.107 7.853 14.000 1.00 93.88 101 PRO A CA 1
ATOM 820 C C . PRO A 1 101 ? -4.523 7.267 14.007 1.00 93.88 101 PRO A C 1
ATOM 822 O O . PRO A 1 101 ? -5.048 6.904 15.056 1.00 93.88 101 PRO A O 1
ATOM 825 N N . LEU A 1 102 ? -5.131 7.151 12.824 1.00 94.56 102 LEU A N 1
ATOM 826 C CA . LEU A 1 102 ? -6.465 6.585 12.661 1.00 94.56 102 LEU A CA 1
ATOM 827 C C . LEU A 1 102 ? -6.473 5.073 12.921 1.00 94.56 102 LEU A C 1
ATOM 829 O O . LEU A 1 102 ? -7.399 4.578 13.552 1.00 94.56 102 LEU A O 1
ATOM 833 N N . ALA A 1 103 ? -5.449 4.353 12.461 1.00 94.50 103 ALA A N 1
ATOM 834 C CA . ALA A 1 103 ? -5.275 2.930 12.722 1.00 94.50 103 ALA A CA 1
ATOM 835 C C . ALA A 1 103 ? -5.201 2.671 14.226 1.00 94.50 103 ALA A C 1
ATOM 837 O O . ALA A 1 103 ? -6.033 1.933 14.740 1.00 94.50 103 ALA A O 1
ATOM 838 N N . ILE A 1 104 ? -4.310 3.373 14.930 1.00 93.19 104 ILE A N 1
ATOM 839 C CA . ILE A 1 104 ? -4.138 3.264 16.387 1.00 93.19 104 ILE A CA 1
ATOM 840 C C . ILE A 1 104 ? -5.438 3.595 17.131 1.00 93.19 104 ILE A C 1
ATOM 842 O O . ILE A 1 104 ? -5.815 2.889 18.061 1.00 93.19 104 ILE A O 1
ATOM 846 N N . ALA A 1 105 ? -6.160 4.637 16.702 1.00 94.69 105 ALA A N 1
ATOM 847 C CA . ALA A 1 105 ? -7.428 5.021 17.321 1.00 94.69 105 ALA A CA 1
ATOM 848 C C . ALA A 1 105 ? -8.530 3.954 17.181 1.00 94.69 105 ALA A C 1
ATOM 850 O O . ALA A 1 105 ? -9.437 3.910 18.010 1.00 94.69 105 ALA A O 1
ATOM 851 N N . ILE A 1 106 ? -8.475 3.118 16.138 1.00 93.94 106 ILE A N 1
ATOM 852 C CA . ILE A 1 106 ? -9.424 2.017 15.928 1.00 93.94 106 ILE A CA 1
ATOM 853 C C . ILE A 1 106 ? -8.940 0.745 16.633 1.00 93.94 106 ILE A C 1
ATOM 855 O O . ILE A 1 106 ? -9.720 0.101 17.330 1.00 93.94 106 ILE A O 1
ATOM 859 N N . SER A 1 107 ? -7.681 0.357 16.424 1.00 93.75 107 SER A N 1
ATOM 860 C CA . SER A 1 107 ? -7.046 -0.804 17.049 1.00 93.75 107 SER A CA 1
ATOM 861 C C . SER A 1 107 ? -5.527 -0.771 16.857 1.00 93.75 107 SER A C 1
ATOM 863 O O . SER A 1 107 ? -5.032 -0.551 15.750 1.00 93.75 107 SER A O 1
ATOM 865 N N . ASN A 1 108 ? -4.786 -1.099 17.917 1.00 90.38 108 ASN A N 1
ATOM 866 C CA . ASN A 1 108 ? -3.324 -1.203 17.880 1.00 90.38 108 ASN A CA 1
ATOM 867 C C . ASN A 1 108 ? -2.813 -2.310 16.941 1.00 90.38 108 ASN A C 1
ATOM 869 O O . ASN A 1 108 ? -1.661 -2.257 16.528 1.00 90.38 108 ASN A O 1
ATOM 873 N N . GLU A 1 109 ? -3.667 -3.261 16.556 1.00 93.81 109 GLU A N 1
ATOM 874 C CA . GLU A 1 109 ? -3.307 -4.390 15.686 1.00 93.81 109 GLU A CA 1
ATOM 875 C C . GLU A 1 109 ? -3.325 -4.041 14.191 1.00 93.81 109 GLU A C 1
ATOM 877 O O . GLU A 1 109 ? -2.737 -4.747 13.376 1.00 93.81 109 GLU A O 1
ATOM 882 N N . ILE A 1 110 ? -3.981 -2.942 13.796 1.00 94.44 110 ILE A N 1
ATOM 883 C CA . ILE A 1 110 ? -4.158 -2.616 12.372 1.00 94.44 110 ILE A CA 1
ATOM 884 C C . ILE A 1 110 ? -2.819 -2.301 11.704 1.00 94.44 110 ILE A C 1
ATOM 886 O O . ILE A 1 110 ? -2.557 -2.769 10.599 1.00 94.44 110 ILE A O 1
ATOM 890 N N . LEU A 1 111 ? -1.981 -1.486 12.348 1.00 94.06 111 LEU A N 1
ATOM 891 C CA . LEU A 1 111 ? -0.718 -1.058 11.754 1.00 94.06 111 LEU A CA 1
ATOM 892 C C . LEU A 1 111 ? 0.298 -2.216 11.660 1.00 94.06 111 LEU A C 1
ATOM 894 O O . LEU A 1 111 ? 0.861 -2.380 10.578 1.00 94.06 111 LEU A O 1
ATOM 898 N N . PRO A 1 112 ? 0.495 -3.058 12.698 1.00 93.94 112 PRO A N 1
ATOM 899 C CA . PRO A 1 112 ? 1.265 -4.297 12.575 1.00 93.94 112 PRO A CA 1
ATOM 900 C C . PRO A 1 112 ? 0.755 -5.219 11.461 1.00 93.94 112 PRO A C 1
ATOM 902 O O . PRO A 1 112 ? 1.538 -5.586 10.588 1.00 93.94 112 PRO A O 1
ATOM 905 N N . ALA A 1 113 ? -0.554 -5.501 11.411 1.00 95.44 113 ALA A N 1
ATOM 906 C CA . ALA A 1 113 ? -1.140 -6.360 10.377 1.00 95.44 113 ALA A CA 1
ATOM 907 C C . ALA A 1 113 ? -0.893 -5.818 8.958 1.00 95.44 113 ALA A C 1
ATOM 909 O O . ALA A 1 113 ? -0.577 -6.571 8.040 1.00 95.44 113 ALA A O 1
ATOM 910 N N . MET A 1 114 ? -0.952 -4.495 8.771 1.00 96.81 114 MET A N 1
ATOM 911 C CA . MET A 1 114 ? -0.597 -3.869 7.495 1.00 96.81 114 MET A CA 1
ATOM 912 C C . MET A 1 114 ? 0.864 -4.114 7.097 1.00 96.81 114 MET A C 1
ATOM 914 O O . MET A 1 114 ? 1.142 -4.324 5.917 1.00 96.81 114 MET A O 1
ATOM 918 N N . PHE A 1 115 ? 1.807 -4.079 8.042 1.00 96.81 115 PHE A N 1
ATOM 919 C CA . PHE A 1 115 ? 3.212 -4.377 7.747 1.00 96.81 115 PHE A CA 1
ATOM 920 C C . PHE A 1 115 ? 3.446 -5.859 7.467 1.00 96.81 115 PHE A C 1
ATOM 922 O O . PHE A 1 115 ? 4.224 -6.176 6.569 1.00 96.81 115 PHE A O 1
ATOM 929 N N . GLU A 1 116 ? 2.751 -6.755 8.166 1.00 96.50 116 GLU A N 1
ATOM 930 C CA . GLU A 1 116 ? 2.766 -8.188 7.860 1.00 96.50 116 GLU A CA 1
ATOM 931 C C . GLU A 1 116 ? 2.269 -8.452 6.435 1.00 96.50 116 GLU A C 1
ATOM 933 O O . GLU A 1 116 ? 2.954 -9.113 5.652 1.00 96.50 116 GLU A O 1
ATOM 938 N N . GLU A 1 117 ? 1.129 -7.864 6.060 1.00 97.88 117 GLU A N 1
ATOM 939 C CA . GLU A 1 117 ? 0.588 -7.941 4.702 1.00 97.88 117 GLU A CA 1
ATOM 940 C C . GLU A 1 117 ? 1.556 -7.337 3.669 1.00 97.88 117 GLU A C 1
ATOM 942 O O . GLU A 1 117 ? 1.813 -7.945 2.630 1.00 97.88 117 GLU A O 1
ATOM 947 N N . LEU A 1 118 ? 2.137 -6.164 3.942 1.00 97.94 118 LEU A N 1
ATOM 948 C CA . LEU A 1 118 ? 3.094 -5.519 3.038 1.00 97.94 118 LEU A CA 1
ATOM 949 C C . LEU A 1 118 ? 4.330 -6.397 2.813 1.00 97.94 118 LEU A C 1
ATOM 951 O O . LEU A 1 118 ? 4.773 -6.577 1.676 1.00 97.94 118 LEU A O 1
ATOM 955 N N . ASN A 1 119 ? 4.867 -6.963 3.892 1.00 97.12 119 ASN A N 1
ATOM 956 C CA . ASN A 1 119 ? 6.022 -7.845 3.846 1.00 97.12 119 ASN A CA 1
ATOM 957 C C . ASN A 1 119 ? 5.702 -9.158 3.116 1.00 97.12 119 ASN A C 1
ATOM 959 O O . ASN A 1 119 ? 6.517 -9.630 2.328 1.00 97.12 119 ASN A O 1
ATOM 963 N N . ALA A 1 120 ? 4.500 -9.709 3.287 1.00 97.12 120 ALA A N 1
ATOM 964 C CA . ALA A 1 120 ? 4.065 -10.889 2.544 1.00 97.12 120 ALA A CA 1
ATOM 965 C C . ALA A 1 120 ? 3.987 -10.641 1.025 1.00 97.12 120 ALA A C 1
ATOM 967 O O . ALA A 1 120 ? 4.251 -11.548 0.237 1.00 97.12 120 ALA A O 1
ATOM 968 N N . VAL A 1 121 ? 3.639 -9.422 0.595 1.00 97.50 121 VAL A N 1
ATOM 969 C CA . VAL A 1 121 ? 3.448 -9.094 -0.830 1.00 97.50 121 VAL A CA 1
ATOM 970 C C . VAL A 1 121 ? 4.730 -8.603 -1.515 1.00 97.50 121 VAL A C 1
ATOM 972 O O . VAL A 1 121 ? 4.932 -8.897 -2.700 1.00 97.50 121 VAL A O 1
ATOM 975 N N . HIS A 1 122 ? 5.573 -7.847 -0.806 1.00 97.62 122 HIS A N 1
ATOM 976 C CA . HIS A 1 122 ? 6.739 -7.155 -1.375 1.00 97.62 122 HIS A CA 1
ATOM 977 C C . HIS A 1 122 ? 8.051 -7.365 -0.604 1.00 97.62 122 HIS A C 1
ATOM 979 O O . HIS A 1 122 ? 9.084 -6.855 -1.040 1.00 97.62 122 HIS A O 1
ATOM 985 N N . GLY A 1 123 ? 8.043 -8.111 0.503 1.00 95.44 123 GLY A N 1
ATOM 986 C CA . GLY A 1 123 ? 9.202 -8.283 1.385 1.00 95.44 123 GLY A CA 1
ATOM 987 C C . GLY A 1 123 ? 10.427 -8.872 0.695 1.00 95.44 123 GLY A C 1
ATOM 988 O O . GLY A 1 123 ? 11.538 -8.439 0.971 1.00 95.44 123 GLY A O 1
ATOM 989 N N . GLU A 1 124 ? 10.242 -9.781 -0.265 1.00 95.06 124 GLU A N 1
ATOM 990 C CA . GLU A 1 124 ? 11.356 -10.362 -1.028 1.00 95.06 124 GLU A CA 1
ATOM 991 C C . GLU A 1 124 ? 12.141 -9.302 -1.819 1.00 95.06 124 GLU A C 1
ATOM 993 O O . GLU A 1 124 ? 13.367 -9.355 -1.882 1.00 95.06 124 GLU A O 1
ATOM 998 N N . LYS A 1 125 ? 11.443 -8.321 -2.405 1.00 95.88 125 LYS A N 1
ATOM 999 C CA . LYS A 1 125 ? 12.059 -7.305 -3.270 1.00 95.88 125 LYS A CA 1
ATOM 1000 C C . LYS A 1 125 ? 12.452 -6.032 -2.522 1.00 95.88 125 LYS A C 1
ATOM 1002 O O . LYS A 1 125 ? 13.433 -5.403 -2.899 1.00 95.88 125 LYS A O 1
ATOM 1007 N N . TYR A 1 126 ? 11.683 -5.639 -1.508 1.00 97.31 126 TYR A N 1
ATOM 1008 C CA . TYR A 1 126 ? 11.796 -4.329 -0.864 1.00 97.31 126 TYR A CA 1
ATOM 1009 C C . TYR A 1 126 ? 11.963 -4.400 0.661 1.00 97.31 126 TYR A C 1
ATOM 1011 O O . TYR A 1 126 ? 11.471 -3.537 1.393 1.00 97.31 126 TYR A O 1
ATOM 1019 N N . SER A 1 127 ? 12.647 -5.432 1.156 1.00 96.56 127 SER A N 1
ATOM 1020 C CA . SER A 1 127 ? 12.901 -5.612 2.592 1.00 96.56 127 SER A CA 1
ATOM 1021 C C . SER A 1 127 ? 13.567 -4.393 3.251 1.00 96.56 127 SER A C 1
ATOM 1023 O O . SER A 1 127 ? 13.135 -3.970 4.326 1.00 96.56 127 SER A O 1
ATOM 1025 N N . GLY A 1 128 ? 14.565 -3.778 2.605 1.00 95.19 128 GLY A N 1
ATOM 1026 C CA . GLY A 1 128 ? 15.287 -2.620 3.134 1.00 95.19 128 GLY A CA 1
ATOM 1027 C C . GLY A 1 128 ? 14.406 -1.376 3.221 1.00 95.19 128 GLY A C 1
ATOM 1028 O O . GLY A 1 128 ? 14.420 -0.662 4.224 1.00 95.19 128 GLY A O 1
ATOM 1029 N N . THR A 1 129 ? 13.579 -1.149 2.203 1.00 96.75 129 THR A N 1
ATOM 1030 C CA . THR A 1 129 ? 12.579 -0.074 2.180 1.00 96.75 129 THR A CA 1
ATOM 1031 C C . THR A 1 129 ? 11.540 -0.254 3.286 1.00 96.75 129 THR A C 1
ATOM 1033 O O . THR A 1 129 ? 11.241 0.697 4.007 1.00 96.75 129 THR A O 1
ATOM 1036 N N . ILE A 1 130 ? 10.997 -1.465 3.453 1.00 96.94 130 ILE A N 1
ATOM 1037 C CA . ILE A 1 130 ? 10.011 -1.764 4.504 1.00 96.94 130 ILE A CA 1
ATOM 1038 C C . ILE A 1 130 ? 10.626 -1.521 5.885 1.00 96.94 130 ILE A C 1
ATOM 1040 O O . ILE A 1 130 ? 10.024 -0.828 6.706 1.00 96.94 130 ILE A O 1
ATOM 1044 N N . TYR A 1 131 ? 11.854 -1.994 6.112 1.00 95.19 131 TYR A N 1
ATOM 1045 C CA . TYR A 1 131 ? 12.595 -1.733 7.344 1.00 95.19 131 TYR A CA 1
ATOM 1046 C C . TYR A 1 131 ? 12.768 -0.228 7.609 1.00 95.19 131 TYR A C 1
ATOM 1048 O O . TYR A 1 131 ? 12.479 0.245 8.709 1.00 95.19 131 TYR A O 1
ATOM 1056 N N . GLN A 1 132 ? 13.182 0.551 6.603 1.00 94.75 132 GLN A N 1
ATOM 1057 C CA . GLN A 1 132 ? 13.330 2.004 6.737 1.00 94.75 132 GLN A CA 1
ATOM 1058 C C . GLN A 1 132 ? 12.010 2.698 7.079 1.00 94.75 132 GLN A C 1
ATOM 1060 O O . GLN A 1 132 ? 12.001 3.613 7.908 1.00 94.75 132 GLN A O 1
ATOM 1065 N N . ILE A 1 133 ? 10.895 2.261 6.487 1.00 95.62 133 ILE A N 1
ATOM 1066 C CA . ILE A 1 133 ? 9.564 2.787 6.803 1.00 95.62 133 ILE A CA 1
ATOM 1067 C C . ILE A 1 133 ? 9.206 2.480 8.260 1.00 95.62 133 ILE A C 1
ATOM 1069 O O . ILE A 1 133 ? 8.825 3.391 8.994 1.00 95.62 133 ILE A O 1
ATOM 1073 N N . MET A 1 134 ? 9.358 1.229 8.696 1.00 93.75 134 MET A N 1
ATOM 1074 C CA . MET A 1 134 ? 9.041 0.817 10.066 1.00 93.75 134 MET A CA 1
ATOM 1075 C C . MET A 1 134 ? 9.902 1.555 11.104 1.00 93.75 134 MET A C 1
ATOM 1077 O O . MET A 1 134 ? 9.364 2.065 12.088 1.00 93.75 134 MET A O 1
ATOM 1081 N N . ASN A 1 135 ? 11.210 1.697 10.858 1.00 92.56 135 ASN A N 1
ATOM 1082 C CA . ASN A 1 135 ? 12.120 2.488 11.696 1.00 92.56 135 ASN A CA 1
ATOM 1083 C C . ASN A 1 135 ? 11.688 3.967 11.750 1.00 92.56 135 ASN A C 1
ATOM 1085 O O . ASN A 1 135 ? 11.600 4.557 12.823 1.00 92.56 135 ASN A O 1
ATOM 1089 N N . SER A 1 136 ? 11.327 4.556 10.604 1.00 91.94 136 SER A N 1
ATOM 1090 C CA . SER A 1 136 ? 10.874 5.956 10.509 1.00 91.94 136 SER A CA 1
ATOM 1091 C C . SER A 1 136 ? 9.539 6.228 11.208 1.00 91.94 136 SER A C 1
ATOM 1093 O O . SER A 1 136 ? 9.236 7.378 11.536 1.00 91.94 136 SER A O 1
ATOM 1095 N N . LEU A 1 137 ? 8.720 5.194 11.397 1.00 90.62 137 LEU A N 1
ATOM 1096 C CA . LEU A 1 137 ? 7.471 5.254 12.155 1.00 90.62 137 LEU A CA 1
ATOM 1097 C C . LEU A 1 137 ? 7.662 4.900 13.637 1.00 90.62 137 LEU A C 1
ATOM 1099 O O . LEU A 1 137 ? 6.694 4.958 14.390 1.00 90.62 137 LEU A O 1
ATOM 1103 N N . GLY A 1 138 ? 8.883 4.557 14.061 1.00 88.44 138 GLY A N 1
ATOM 1104 C CA . GLY A 1 138 ? 9.184 4.161 15.436 1.00 88.44 138 GLY A CA 1
ATOM 1105 C C . GLY A 1 138 ? 8.585 2.808 15.828 1.00 88.44 138 GLY A C 1
ATOM 1106 O O . GLY A 1 138 ? 8.302 2.593 17.000 1.00 88.44 138 GLY A O 1
ATOM 1107 N N . LEU A 1 139 ? 8.353 1.920 14.855 1.00 85.44 139 LEU A N 1
ATOM 1108 C CA . LEU A 1 139 ? 7.763 0.592 15.075 1.00 85.44 139 LEU A CA 1
ATOM 1109 C C . LEU A 1 139 ? 8.806 -0.498 15.332 1.00 85.44 139 LEU A C 1
ATOM 1111 O O . LEU A 1 139 ? 8.449 -1.622 15.668 1.00 85.44 139 LEU A O 1
ATOM 1115 N N . ILE A 1 140 ? 10.083 -0.176 15.144 1.00 83.50 140 ILE A N 1
ATOM 1116 C CA . ILE A 1 140 ? 11.202 -1.055 15.468 1.00 83.50 140 ILE A CA 1
ATOM 1117 C C . ILE A 1 140 ? 11.889 -0.455 16.684 1.00 83.50 140 ILE A C 1
ATOM 1119 O O . ILE A 1 140 ? 12.273 0.718 16.670 1.00 83.50 140 ILE A O 1
ATOM 1123 N N . GLU A 1 141 ? 12.049 -1.256 17.733 1.00 65.25 141 GLU A N 1
ATOM 1124 C CA . GLU A 1 141 ? 12.926 -0.891 18.836 1.00 65.25 141 GLU A CA 1
ATOM 1125 C C . GLU A 1 141 ? 14.351 -0.823 18.285 1.00 65.25 141 GLU A C 1
ATOM 1127 O O . GLU A 1 141 ? 14.896 -1.820 17.808 1.00 65.25 141 GLU A O 1
ATOM 1132 N N . LYS A 1 142 ? 14.951 0.374 18.290 1.00 58.75 142 LYS A N 1
ATOM 1133 C CA . LYS A 1 142 ? 16.376 0.498 17.992 1.00 58.75 142 LYS A CA 1
ATOM 1134 C C . LYS A 1 142 ? 17.113 -0.276 19.076 1.00 58.75 142 LYS A C 1
ATOM 1136 O O . LYS A 1 142 ? 17.186 0.187 20.214 1.00 58.75 142 LYS A O 1
ATOM 1141 N N . ASP A 1 143 ? 17.656 -1.434 18.717 1.00 49.28 143 ASP A N 1
ATOM 1142 C CA . ASP A 1 143 ? 18.634 -2.112 19.554 1.00 49.28 143 ASP A CA 1
ATOM 1143 C C . ASP A 1 143 ? 19.733 -1.079 19.865 1.00 49.28 143 ASP A C 1
ATOM 1145 O O . ASP A 1 143 ? 20.323 -0.528 18.925 1.00 49.28 143 ASP A O 1
ATOM 1149 N N . PRO A 1 144 ? 20.025 -0.760 21.139 1.00 49.91 144 PRO A N 1
ATOM 1150 C CA . PRO A 1 144 ? 20.922 0.341 21.502 1.00 49.91 144 PRO A CA 1
ATOM 1151 C C . PRO A 1 144 ? 22.378 0.152 21.023 1.00 49.91 144 PRO A C 1
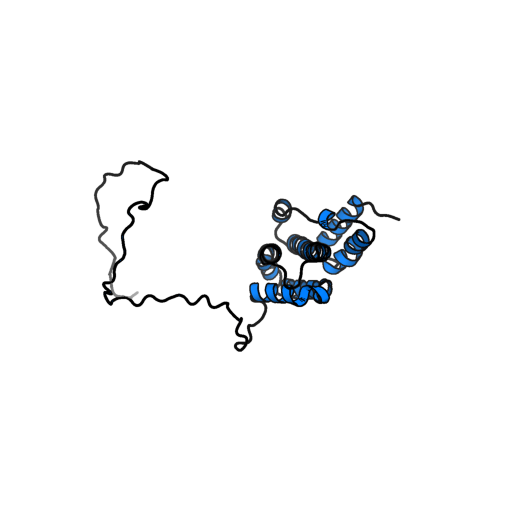ATOM 1153 O O . PRO A 1 144 ? 23.225 1.003 21.284 1.00 49.91 144 PRO A O 1
ATOM 1156 N N . GLY A 1 145 ? 22.680 -0.947 20.319 1.00 47.75 145 GLY A N 1
ATOM 1157 C CA . GLY A 1 145 ? 23.968 -1.246 19.696 1.00 47.75 145 GLY A CA 1
ATOM 1158 C C . GLY A 1 145 ? 24.074 -0.958 18.192 1.00 47.75 145 GLY A C 1
ATOM 1159 O O . GLY A 1 145 ? 25.184 -1.022 17.665 1.00 47.75 145 GLY A O 1
ATOM 1160 N N . PHE A 1 146 ? 22.985 -0.628 17.486 1.00 42.06 146 PHE A N 1
ATOM 1161 C CA . PHE A 1 146 ? 23.051 -0.290 16.057 1.00 42.06 146 PHE A CA 1
ATOM 1162 C C . PHE A 1 146 ? 23.256 1.213 15.854 1.00 42.06 146 PHE A C 1
ATOM 1164 O O . PHE A 1 146 ? 22.323 2.014 15.843 1.00 42.06 146 PHE A O 1
ATOM 1171 N N . VAL A 1 147 ? 24.521 1.590 15.670 1.00 43.59 147 VAL A N 1
ATOM 1172 C CA . VAL A 1 147 ? 24.903 2.908 15.163 1.00 43.59 147 VAL A CA 1
ATOM 1173 C C . VAL A 1 147 ? 24.506 2.951 13.688 1.00 43.59 147 VAL A C 1
ATOM 1175 O O . VAL A 1 147 ? 25.172 2.350 12.844 1.00 43.59 147 VAL A O 1
ATOM 1178 N N . GLU A 1 148 ? 23.416 3.654 13.366 1.00 48.84 148 GLU A N 1
ATOM 1179 C CA . GLU A 1 148 ? 23.239 4.200 12.018 1.00 48.84 148 GLU A CA 1
ATOM 1180 C C . GLU A 1 148 ? 24.550 4.923 11.689 1.00 48.84 148 GLU A C 1
ATOM 1182 O O . GLU A 1 148 ? 24.984 5.785 12.456 1.00 48.84 148 GLU A O 1
ATOM 1187 N N . GLN A 1 149 ? 25.230 4.541 10.602 1.00 46.00 149 GLN A N 1
ATOM 1188 C CA . GLN A 1 149 ? 26.309 5.360 10.058 1.00 46.00 149 GLN A CA 1
ATOM 1189 C C . GLN A 1 149 ? 25.674 6.663 9.570 1.00 46.00 149 GLN A C 1
ATOM 1191 O O . GLN A 1 149 ? 25.396 6.849 8.386 1.00 46.00 149 GLN A O 1
ATOM 1196 N N . GLU A 1 150 ? 25.406 7.563 10.513 1.00 42.62 150 GLU A N 1
ATOM 1197 C CA . GLU A 1 150 ? 25.213 8.963 10.236 1.00 42.62 150 GLU A CA 1
ATOM 1198 C C . GLU A 1 150 ? 26.448 9.394 9.460 1.00 42.62 150 GLU A C 1
ATOM 1200 O O . GLU A 1 150 ? 27.592 9.251 9.901 1.00 42.62 150 GLU A O 1
ATOM 1205 N N . ASN A 1 151 ? 26.210 9.901 8.261 1.00 40.38 151 ASN A N 1
ATOM 1206 C CA . ASN A 1 151 ? 27.193 10.668 7.537 1.00 40.38 151 ASN A CA 1
ATOM 1207 C C . ASN A 1 151 ? 27.444 11.915 8.397 1.00 40.38 151 ASN A C 1
ATOM 1209 O O . ASN A 1 151 ? 26.722 12.906 8.294 1.00 40.38 151 ASN A O 1
ATOM 1213 N N . VAL A 1 152 ? 28.394 11.820 9.336 1.00 42.69 152 VAL A N 1
ATOM 1214 C CA . VAL A 1 152 ? 28.749 12.896 10.259 1.00 42.69 152 VAL A CA 1
ATOM 1215 C C . VAL A 1 152 ? 29.370 14.010 9.424 1.00 42.69 152 VAL A C 1
ATOM 1217 O O . VAL A 1 152 ? 30.591 14.120 9.296 1.00 42.69 152 VAL A O 1
ATOM 1220 N N . GLN A 1 153 ? 28.532 14.886 8.872 1.00 46.56 153 GLN A N 1
ATOM 1221 C CA . GLN A 1 153 ? 28.931 16.264 8.650 1.00 46.56 153 GLN A CA 1
ATOM 1222 C C . GLN A 1 153 ? 29.223 16.833 10.032 1.00 46.56 153 GLN A C 1
ATOM 1224 O O . GLN A 1 153 ? 28.337 17.299 10.747 1.00 46.56 153 GLN A O 1
ATOM 1229 N N . ARG A 1 154 ? 30.491 16.713 10.441 1.00 40.75 154 ARG A N 1
ATOM 1230 C CA . ARG A 1 154 ? 31.007 17.322 11.661 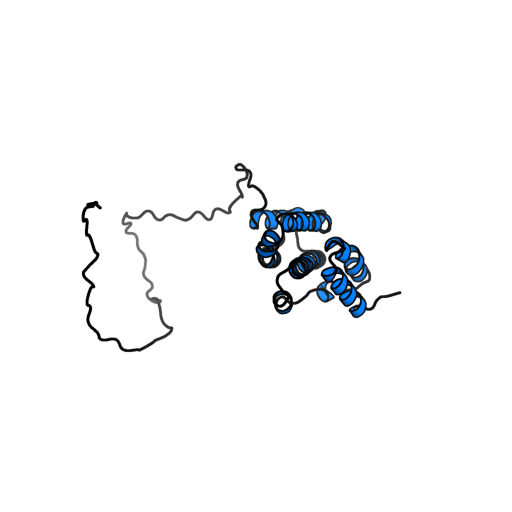1.00 40.75 154 ARG A CA 1
ATOM 1231 C C . ARG A 1 154 ? 30.606 18.790 11.622 1.00 40.75 154 ARG A C 1
ATOM 1233 O O . ARG A 1 154 ? 31.106 19.543 10.788 1.00 40.75 154 ARG A O 1
ATOM 1240 N N . ARG A 1 155 ? 29.711 19.198 12.524 1.00 41.59 155 ARG A N 1
ATOM 1241 C CA . ARG A 1 155 ? 29.549 20.611 12.862 1.00 41.59 155 ARG A CA 1
ATOM 1242 C C . ARG A 1 155 ? 30.930 21.119 13.257 1.00 41.59 155 ARG A C 1
ATOM 1244 O O . ARG A 1 155 ? 31.478 20.695 14.272 1.00 41.59 155 ARG A O 1
ATOM 1251 N N . VAL A 1 156 ? 31.505 21.988 12.433 1.00 51.09 156 VAL A N 1
ATOM 1252 C CA . VAL A 1 156 ? 32.686 22.757 12.812 1.00 51.09 156 VAL A CA 1
ATOM 1253 C C . VAL A 1 156 ? 32.233 23.691 13.927 1.00 51.09 156 VAL A C 1
ATOM 1255 O O . VAL A 1 156 ? 31.511 24.656 13.690 1.00 51.09 156 VAL A O 1
ATOM 1258 N N . HIS A 1 157 ? 32.591 23.352 15.162 1.00 39.59 157 HIS A N 1
ATOM 1259 C CA . HIS A 1 157 ? 32.510 24.279 16.278 1.00 39.59 157 HIS A CA 1
ATOM 1260 C C . HIS A 1 157 ? 33.611 25.320 16.059 1.00 39.59 157 HIS A C 1
ATOM 1262 O O . HIS A 1 157 ? 34.792 24.977 16.071 1.00 39.59 15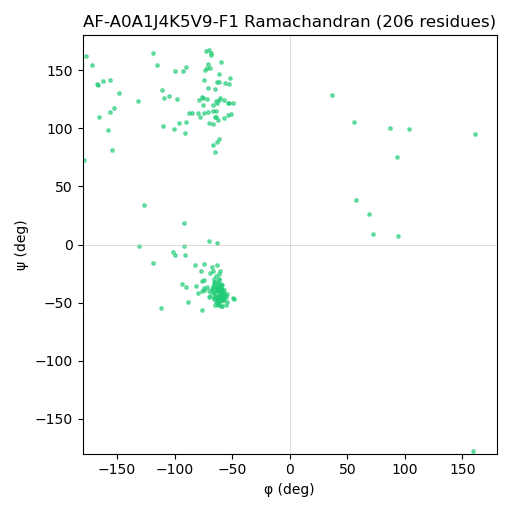7 HIS A O 1
ATOM 1268 N N . TYR A 1 158 ? 33.240 26.574 15.816 1.00 50.50 158 TYR A N 1
ATOM 1269 C CA . TYR A 1 158 ? 34.189 27.672 15.958 1.00 50.50 158 TYR A CA 1
ATOM 1270 C C . TYR A 1 158 ? 34.366 27.907 17.460 1.00 50.50 158 TYR A C 1
ATOM 1272 O O . TYR A 1 158 ? 33.387 28.143 18.167 1.00 50.50 158 TYR A O 1
ATOM 1280 N N . GLU A 1 159 ? 35.594 27.764 17.960 1.00 45.06 159 GLU A N 1
ATOM 1281 C CA . GLU A 1 159 ? 35.924 28.222 19.307 1.00 45.06 159 GLU A CA 1
ATOM 1282 C C . GLU A 1 159 ? 35.822 29.748 19.336 1.00 45.06 159 GLU A C 1
ATOM 1284 O O . GLU A 1 159 ? 36.518 30.452 18.597 1.00 45.06 159 GLU A O 1
ATOM 1289 N N . ASP A 1 160 ? 34.937 30.256 20.190 1.00 42.34 160 ASP A N 1
ATOM 1290 C CA . ASP A 1 160 ? 34.875 31.673 20.502 1.00 42.34 160 ASP A CA 1
ATOM 1291 C C . ASP A 1 160 ? 36.179 32.108 21.178 1.00 42.34 160 ASP A C 1
ATOM 1293 O O . ASP A 1 160 ? 36.554 31.629 22.248 1.00 42.34 160 ASP A O 1
ATOM 1297 N N . GLY A 1 161 ? 36.839 33.088 20.562 1.00 51.38 161 GLY A N 1
ATOM 1298 C CA . GLY A 1 161 ? 37.792 33.951 21.247 1.00 51.38 161 GLY A CA 1
ATOM 1299 C C . GLY A 1 161 ? 39.252 33.513 21.189 1.00 51.38 161 GLY A C 1
ATOM 1300 O O . GLY A 1 161 ? 39.844 33.175 22.208 1.00 51.38 161 GLY A O 1
ATOM 1301 N N . LYS A 1 162 ? 39.890 33.710 20.032 1.00 38.06 162 LYS A N 1
ATOM 1302 C CA . LYS A 1 162 ? 41.267 34.231 19.955 1.00 38.06 162 LYS A CA 1
ATOM 1303 C C . LYS A 1 162 ? 41.459 34.950 18.624 1.00 38.06 162 LYS A C 1
ATOM 1305 O O . LYS A 1 162 ? 41.333 34.365 17.556 1.00 38.06 162 LYS A O 1
ATOM 1310 N N . ALA A 1 163 ? 41.733 36.249 18.708 1.00 46.25 163 ALA A N 1
ATOM 1311 C CA . ALA A 1 163 ? 42.010 37.103 17.565 1.00 46.25 163 ALA A CA 1
ATOM 1312 C C . ALA A 1 163 ? 43.203 36.562 16.762 1.00 46.25 163 ALA A C 1
ATOM 1314 O O . ALA A 1 163 ? 44.349 36.662 17.200 1.00 46.25 163 ALA A O 1
ATOM 1315 N N . VAL A 1 164 ? 42.939 36.035 15.568 1.00 37.19 164 VAL A N 1
ATOM 1316 C CA . VAL A 1 164 ? 43.969 35.784 14.562 1.00 37.19 164 VAL A CA 1
ATOM 1317 C C . VAL A 1 164 ? 43.905 36.928 13.556 1.00 37.19 164 VAL A C 1
ATOM 1319 O O . VAL A 1 164 ? 43.053 36.976 12.674 1.00 37.19 164 VAL A O 1
ATOM 1322 N N . LYS A 1 165 ? 44.816 37.893 13.728 1.00 47.62 165 LYS A N 1
ATOM 1323 C CA . LYS A 1 165 ? 45.217 38.816 12.665 1.00 47.62 165 LYS A CA 1
ATOM 1324 C C . LYS A 1 165 ? 45.888 37.987 11.573 1.00 47.62 165 LYS A C 1
ATOM 1326 O O . LYS A 1 165 ? 46.998 37.517 11.787 1.00 47.62 165 LYS A O 1
ATOM 1331 N N . THR A 1 166 ? 45.251 37.827 10.422 1.00 37.59 166 THR A N 1
ATOM 1332 C CA . THR A 1 166 ? 45.916 37.612 9.125 1.00 37.59 166 THR A CA 1
ATOM 1333 C C . THR A 1 166 ? 44.912 37.907 8.011 1.00 37.59 166 THR A C 1
ATOM 1335 O O . THR A 1 166 ? 43.714 37.707 8.172 1.00 37.59 166 THR A O 1
ATOM 1338 N N . GLY A 1 167 ? 45.408 38.541 6.950 1.00 46.12 167 GLY A N 1
ATOM 1339 C CA . GLY A 1 167 ? 44.653 39.425 6.069 1.00 46.12 167 GLY A CA 1
ATOM 1340 C C . GLY A 1 167 ? 43.488 38.781 5.323 1.00 46.12 167 GLY A C 1
ATOM 1341 O O . GLY A 1 167 ? 43.671 37.850 4.546 1.00 46.12 167 GLY A O 1
ATOM 1342 N N . LEU A 1 168 ? 42.308 39.370 5.506 1.00 34.69 168 LEU A N 1
ATOM 1343 C CA . LEU A 1 168 ? 41.203 39.292 4.561 1.00 34.69 168 LEU A CA 1
ATOM 1344 C C . LEU A 1 168 ? 41.268 40.545 3.693 1.00 34.69 168 LEU A C 1
ATOM 1346 O O . LEU A 1 168 ? 40.958 41.651 4.136 1.00 34.69 168 LEU A O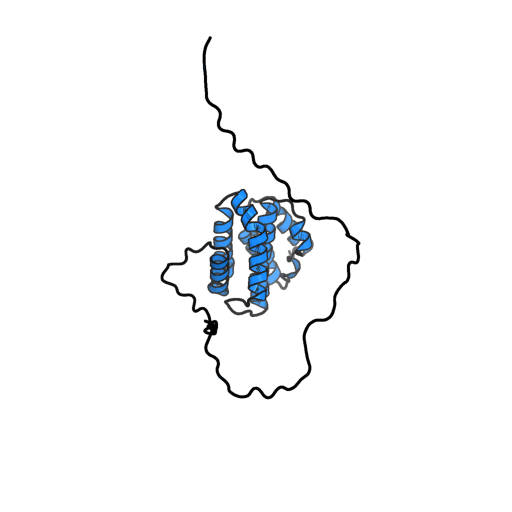 1
ATOM 1350 N N . GLU A 1 169 ? 41.730 40.353 2.464 1.00 35.97 169 GLU A N 1
ATOM 1351 C CA . GLU A 1 169 ? 41.585 41.316 1.385 1.00 35.97 169 GLU A CA 1
ATOM 1352 C C . GLU A 1 169 ? 40.083 41.450 1.088 1.00 35.97 169 GLU A C 1
ATOM 1354 O O . GLU A 1 169 ? 39.411 40.514 0.653 1.00 35.97 169 GLU A O 1
ATOM 1359 N N . ILE A 1 170 ? 39.531 42.605 1.451 1.00 37.91 170 ILE A N 1
ATOM 1360 C CA . ILE A 1 170 ? 38.121 42.946 1.290 1.00 37.91 170 ILE A CA 1
ATOM 1361 C C . ILE A 1 170 ? 37.884 43.237 -0.194 1.00 37.91 170 ILE A C 1
ATOM 1363 O O . ILE A 1 170 ? 38.353 44.256 -0.694 1.00 37.91 170 ILE A O 1
ATOM 1367 N N . GLN A 1 171 ? 37.107 42.401 -0.888 1.00 35.44 171 GLN A N 1
ATOM 1368 C CA . GLN A 1 171 ? 36.357 42.876 -2.052 1.00 35.44 171 GLN A CA 1
ATOM 1369 C C . GLN A 1 171 ? 35.003 43.416 -1.569 1.00 35.44 171 GLN A C 1
ATOM 1371 O O . GLN A 1 171 ? 34.179 42.647 -1.063 1.00 35.44 171 GLN A O 1
ATOM 1376 N N . PRO A 1 172 ? 34.748 44.731 -1.681 1.00 37.12 172 PRO A N 1
ATOM 1377 C CA . PRO A 1 172 ? 33.485 45.318 -1.287 1.00 37.12 172 PRO A CA 1
ATOM 1378 C C . PRO A 1 172 ? 32.514 45.176 -2.455 1.00 37.12 172 PRO A C 1
ATOM 1380 O O . PRO A 1 172 ? 32.728 45.758 -3.512 1.00 37.12 172 PRO A O 1
ATOM 1383 N N . ASN A 1 173 ? 31.472 44.370 -2.276 1.00 37.50 173 ASN A N 1
ATOM 1384 C CA . ASN A 1 173 ? 30.097 44.655 -2.704 1.00 37.50 173 ASN A CA 1
ATOM 1385 C C . ASN A 1 173 ? 29.301 43.355 -2.753 1.00 37.50 173 ASN A C 1
ATOM 1387 O O . ASN A 1 173 ? 29.309 42.646 -3.758 1.00 37.50 173 ASN A O 1
ATOM 1391 N N . LYS A 1 174 ? 28.591 43.086 -1.654 1.00 39.22 174 LYS A N 1
ATOM 1392 C CA . LYS A 1 174 ? 27.207 42.584 -1.616 1.00 39.22 174 LYS A CA 1
ATOM 1393 C C . LYS A 1 174 ? 26.787 42.452 -0.151 1.00 39.22 174 LYS A C 1
ATOM 1395 O O . LYS A 1 174 ? 26.706 41.369 0.418 1.00 39.22 174 LYS A O 1
ATOM 1400 N N . THR A 1 175 ? 26.555 43.598 0.478 1.00 39.72 175 THR A N 1
ATOM 1401 C CA . THR A 1 175 ? 25.765 43.686 1.703 1.00 39.72 175 THR A CA 1
ATOM 1402 C C . THR A 1 175 ? 24.314 43.324 1.390 1.00 39.72 175 THR A C 1
ATOM 1404 O O . THR A 1 175 ? 23.657 43.971 0.583 1.00 39.72 175 THR A O 1
ATOM 1407 N N . LEU A 1 176 ? 23.894 42.209 1.987 1.00 40.84 176 LEU A N 1
ATOM 1408 C CA . LEU A 1 176 ? 22.728 42.037 2.857 1.00 40.84 176 LEU A CA 1
ATOM 1409 C C . LEU A 1 176 ? 21.444 42.822 2.553 1.00 40.84 176 LEU A C 1
ATOM 1411 O O . LEU A 1 176 ? 21.425 44.046 2.557 1.00 40.84 176 LEU A O 1
ATOM 1415 N N . LEU A 1 177 ? 20.365 42.031 2.511 1.00 42.19 177 LEU A N 1
ATOM 1416 C CA . LEU A 1 177 ? 18.967 42.373 2.776 1.00 42.19 177 LEU A CA 1
ATOM 1417 C C . LEU A 1 177 ? 18.385 43.522 1.952 1.00 42.19 177 LEU A C 1
ATOM 1419 O O . LEU A 1 177 ? 18.544 44.690 2.284 1.00 42.19 177 LEU A O 1
ATOM 1423 N N . ASN A 1 178 ? 17.543 43.167 0.981 1.00 33.53 178 ASN A N 1
ATOM 1424 C CA . ASN A 1 178 ? 16.419 44.022 0.632 1.00 33.53 178 ASN A CA 1
ATOM 1425 C C . ASN A 1 178 ? 15.210 43.207 0.149 1.00 33.53 178 ASN A C 1
ATOM 1427 O O . ASN A 1 178 ? 15.316 42.409 -0.777 1.00 33.53 178 ASN A O 1
ATOM 1431 N N . ASN A 1 179 ? 14.074 43.545 0.767 1.00 35.34 179 ASN A N 1
ATOM 1432 C CA . ASN A 1 179 ? 12.704 43.532 0.246 1.00 35.34 179 ASN A CA 1
ATOM 1433 C C . ASN A 1 179 ? 11.882 42.238 0.351 1.00 35.34 179 ASN A C 1
ATOM 1435 O O . ASN A 1 179 ? 11.970 41.362 -0.497 1.00 35.34 179 ASN A O 1
ATOM 1439 N N . HIS A 1 180 ? 10.993 42.185 1.354 1.00 31.25 180 HIS A N 1
ATOM 1440 C CA . HIS A 1 180 ? 9.536 42.416 1.217 1.00 31.25 180 HIS A CA 1
ATOM 1441 C C . HIS A 1 180 ? 8.849 42.336 2.606 1.00 31.25 180 HIS A C 1
ATOM 1443 O O . HIS A 1 180 ? 9.384 41.685 3.497 1.00 31.25 180 HIS A O 1
ATOM 1449 N N . PRO A 1 181 ? 7.622 42.856 2.803 1.00 43.41 181 PRO A N 1
ATOM 1450 C CA . PRO A 1 181 ? 7.091 44.164 2.448 1.00 43.41 181 PRO A CA 1
ATOM 1451 C C . PRO A 1 181 ? 6.632 44.961 3.692 1.00 43.41 181 PRO A C 1
ATOM 1453 O O . PRO A 1 181 ? 6.428 44.448 4.789 1.00 43.41 181 PRO A O 1
ATOM 1456 N N . ILE A 1 182 ? 6.452 46.254 3.452 1.00 37.47 182 ILE A N 1
ATOM 1457 C CA . ILE A 1 182 ? 5.939 47.288 4.347 1.00 37.47 182 ILE A CA 1
ATOM 1458 C C . ILE A 1 182 ? 4.474 47.000 4.719 1.00 37.47 182 ILE A C 1
ATOM 1460 O O . ILE A 1 182 ? 3.619 46.971 3.840 1.00 37.47 182 ILE A O 1
ATOM 1464 N N . PHE A 1 183 ? 4.176 46.893 6.015 1.00 36.72 183 PHE A N 1
ATOM 1465 C CA . PHE A 1 183 ? 2.885 47.311 6.567 1.00 36.72 183 PHE A CA 1
ATOM 1466 C C . PHE A 1 183 ? 3.126 48.562 7.413 1.00 36.72 183 PHE A C 1
ATOM 1468 O O . PHE A 1 183 ? 3.642 48.503 8.527 1.00 36.72 183 PHE A O 1
ATOM 1475 N N . GLN A 1 184 ? 2.789 49.711 6.829 1.00 33.81 184 GLN A N 1
ATOM 1476 C CA . GLN A 1 184 ? 2.519 50.939 7.561 1.00 33.81 184 GLN A CA 1
ATOM 1477 C C . GLN A 1 184 ? 1.140 50.799 8.210 1.00 33.81 184 GLN A C 1
ATOM 1479 O O . GLN A 1 184 ? 0.156 50.509 7.536 1.00 33.81 184 GLN A O 1
ATOM 1484 N N . GLY A 1 185 ? 1.085 51.006 9.519 1.00 32.84 185 GLY A N 1
ATOM 1485 C CA . GLY A 1 185 ? -0.144 51.112 10.292 1.00 32.84 185 GLY A CA 1
ATOM 1486 C C . GLY A 1 185 ? 0.208 51.685 11.654 1.00 32.84 185 GLY A C 1
ATOM 1487 O O . GLY A 1 185 ? 0.928 51.067 12.428 1.00 32.84 185 GLY A O 1
ATOM 1488 N N . GLU A 1 186 ? -0.204 52.921 11.875 1.00 43.81 186 GLU A N 1
ATOM 1489 C CA . GLU A 1 186 ? 0.227 53.834 12.927 1.00 43.81 186 GLU A CA 1
ATOM 1490 C C . GLU A 1 186 ? 0.049 53.270 14.345 1.00 43.81 186 GLU A C 1
ATOM 1492 O O . GLU A 1 186 ? -0.975 52.681 14.681 1.00 43.81 186 GLU A O 1
ATOM 1497 N N . SER A 1 187 ? 1.030 53.499 15.222 1.00 36.59 187 SER A N 1
ATOM 1498 C CA . SER A 1 187 ? 0.858 53.344 16.671 1.00 36.59 187 SER A CA 1
ATOM 1499 C C . SER A 1 187 ? 1.839 54.233 17.428 1.00 36.59 187 SER A C 1
ATOM 1501 O O . SER A 1 187 ? 2.877 53.795 17.921 1.00 36.59 187 SER A O 1
ATOM 1503 N N . GLY A 1 188 ? 1.480 55.509 17.552 1.00 40.78 188 GLY A N 1
ATOM 1504 C CA . GLY A 1 188 ? 1.838 56.272 18.737 1.00 40.78 188 GLY A CA 1
ATOM 1505 C C . GLY A 1 188 ? 0.856 55.914 19.849 1.00 40.78 188 GLY A C 1
ATOM 1506 O O . GLY A 1 188 ? -0.319 56.234 19.736 1.00 40.78 188 GLY A O 1
ATOM 1507 N N . SER A 1 189 ? 1.309 55.259 20.918 1.00 36.97 189 SER A N 1
ATOM 1508 C CA . SER A 1 189 ? 0.656 55.353 22.228 1.00 36.97 189 SER A CA 1
ATOM 1509 C C . SER A 1 189 ? 1.532 54.777 23.338 1.00 36.97 189 SER A C 1
ATOM 1511 O O . SER A 1 189 ? 2.203 53.757 23.201 1.00 36.97 189 SER A O 1
ATOM 1513 N N . ASN A 1 190 ? 1.521 55.504 24.445 1.00 38.62 190 ASN A N 1
ATOM 1514 C CA . ASN A 1 190 ? 2.336 55.386 25.639 1.00 38.62 190 ASN A CA 1
ATOM 1515 C C . ASN A 1 190 ? 2.374 53.994 26.294 1.00 38.62 190 ASN A C 1
ATOM 1517 O O . ASN A 1 190 ? 1.352 53.367 26.565 1.00 38.62 190 ASN A O 1
ATOM 1521 N N . ARG A 1 191 ? 3.583 53.599 26.712 1.00 41.72 191 ARG A N 1
ATOM 1522 C CA . ARG A 1 191 ? 3.833 52.532 27.692 1.00 41.72 191 ARG A CA 1
ATOM 1523 C C . ARG A 1 191 ? 3.107 52.823 29.016 1.00 41.72 191 ARG A C 1
ATOM 1525 O O . ARG A 1 191 ? 3.408 53.818 29.673 1.00 41.72 191 ARG A O 1
ATOM 1532 N N . LYS A 1 192 ? 2.274 51.890 29.488 1.00 44.97 192 LYS A N 1
ATOM 1533 C CA . LYS A 1 192 ? 1.942 51.721 30.916 1.00 44.97 192 LYS A CA 1
ATOM 1534 C C . LYS A 1 192 ? 2.063 50.245 31.303 1.00 44.97 192 LYS A C 1
ATOM 1536 O O . LYS A 1 192 ? 1.439 49.385 30.697 1.00 44.97 192 LYS A O 1
ATOM 1541 N N . LYS A 1 193 ? 2.897 49.970 32.312 1.00 53.72 193 LYS A N 1
ATOM 1542 C CA . LYS A 1 193 ? 3.031 48.661 32.971 1.00 53.72 193 LYS A CA 1
ATOM 1543 C C . LYS A 1 193 ? 1.817 48.407 33.880 1.00 53.72 193 LYS A C 1
ATOM 1545 O O . LYS A 1 193 ? 1.442 49.336 34.600 1.00 53.72 193 LYS A O 1
ATOM 1550 N N . PRO A 1 194 ? 1.279 47.182 33.963 1.00 48.12 194 PRO A N 1
ATOM 1551 C CA . PRO A 1 194 ? 0.413 46.784 35.068 1.00 48.12 194 PRO A CA 1
ATOM 1552 C C . PRO A 1 194 ? 1.247 46.516 36.333 1.00 48.12 194 PRO A C 1
ATOM 1554 O O . PRO A 1 194 ? 2.215 45.757 36.304 1.00 48.12 194 PRO A O 1
ATOM 1557 N N . LYS A 1 195 ? 0.880 47.169 37.440 1.00 54.56 195 LYS A N 1
ATOM 1558 C CA . LYS A 1 195 ? 1.232 46.786 38.817 1.00 54.56 195 LYS A CA 1
ATOM 1559 C C . LYS A 1 195 ? 0.091 45.911 39.354 1.00 54.56 195 LYS A C 1
ATOM 1561 O O . LYS A 1 195 ? -1.048 46.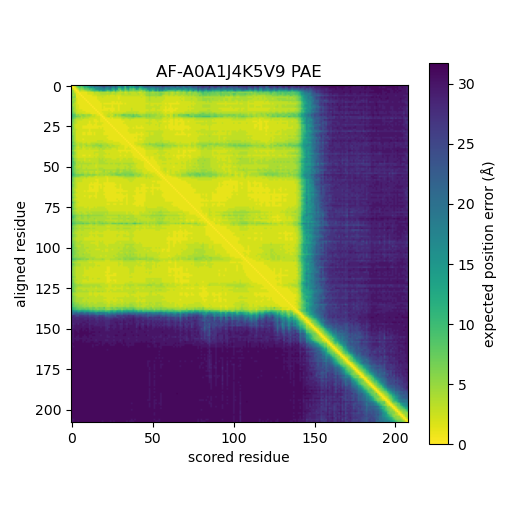175 38.989 1.00 54.56 195 LYS A O 1
ATOM 1566 N N . HIS A 1 196 ? 0.416 44.979 40.252 1.00 44.22 196 HIS A N 1
ATOM 1567 C CA . HIS A 1 196 ? -0.454 44.071 41.028 1.00 44.22 196 HIS A CA 1
ATOM 1568 C C . HIS A 1 196 ? -0.494 42.613 40.540 1.00 44.22 196 HIS A C 1
ATOM 1570 O O . HIS A 1 196 ? -1.235 42.258 39.631 1.00 44.22 196 HIS A O 1
ATOM 1576 N N . GLY A 1 197 ? 0.276 41.766 41.230 1.00 40.28 197 GLY A N 1
ATOM 1577 C CA . GLY A 1 197 ? -0.131 40.399 41.561 1.00 40.28 197 GLY A CA 1
ATOM 1578 C C . GLY A 1 197 ? -0.643 40.382 43.012 1.00 40.28 197 GLY A C 1
ATOM 1579 O O . GLY A 1 197 ? -0.187 41.216 43.801 1.00 40.28 197 GLY A O 1
ATOM 1580 N N . PRO A 1 198 ? -1.598 39.514 43.381 1.00 46.03 198 PRO A N 1
ATOM 1581 C CA . PRO A 1 198 ? -2.038 39.392 44.762 1.00 46.03 198 PRO A CA 1
ATOM 1582 C C . PRO A 1 198 ? -1.209 38.335 45.505 1.00 46.03 198 PRO A C 1
ATOM 1584 O O . PRO A 1 198 ? -1.423 37.137 45.343 1.00 46.03 198 PRO A O 1
ATOM 1587 N N . ASP A 1 199 ? -0.305 38.802 46.366 1.00 46.84 199 ASP A N 1
ATOM 1588 C CA . ASP A 1 199 ? -0.021 38.132 47.636 1.00 46.84 199 ASP A CA 1
ATOM 1589 C C . ASP A 1 199 ? -1.140 38.504 48.608 1.00 46.84 199 ASP A C 1
ATOM 1591 O O . ASP A 1 199 ? -1.376 39.688 48.854 1.00 46.84 199 ASP A O 1
ATOM 1595 N N . SER A 1 200 ? -1.829 37.519 49.183 1.00 44.56 200 SER A N 1
ATOM 1596 C CA . SER A 1 200 ? -2.617 37.703 50.408 1.00 44.56 200 SER A CA 1
ATOM 1597 C C . SER A 1 200 ? -2.823 36.363 51.109 1.00 44.56 200 SER A C 1
ATOM 1599 O O . SER A 1 200 ? -3.712 35.584 50.778 1.00 44.56 200 SER A O 1
ATOM 1601 N N . GLN A 1 201 ? -1.982 36.125 52.114 1.00 46.62 201 GLN A N 1
ATOM 1602 C CA . GLN A 1 201 ? -2.281 35.258 53.247 1.00 46.62 201 GLN A CA 1
ATOM 1603 C C . GLN A 1 201 ? -3.430 35.868 54.069 1.00 46.62 201 GLN A C 1
ATOM 1605 O O . GLN A 1 201 ? -3.353 37.041 54.429 1.00 46.62 201 GLN A O 1
ATOM 1610 N N . ALA A 1 202 ? -4.431 35.074 54.460 1.00 41.12 202 ALA A N 1
ATOM 1611 C CA . ALA A 1 202 ? -5.228 35.326 55.665 1.00 41.12 202 ALA A CA 1
ATOM 1612 C C . ALA A 1 202 ? -5.877 34.028 56.192 1.00 41.12 202 ALA A C 1
ATOM 1614 O O . ALA A 1 202 ? -6.270 33.154 55.430 1.00 41.12 202 ALA A O 1
ATOM 1615 N N . LYS A 1 203 ? -5.898 33.930 57.525 1.00 46.38 203 LYS A N 1
ATOM 1616 C CA . LYS A 1 203 ? -6.074 32.773 58.430 1.00 46.38 203 LYS A CA 1
ATOM 1617 C C . LYS A 1 203 ? -7.485 32.140 58.483 1.00 46.38 203 LYS A C 1
ATOM 1619 O O . LYS A 1 203 ? -8.446 32.790 58.084 1.00 46.38 203 LYS A O 1
ATOM 1624 N N . PRO A 1 204 ? -7.632 30.935 59.087 1.00 53.66 204 PRO A N 1
ATOM 1625 C CA . PRO A 1 204 ? -8.925 30.311 59.371 1.00 53.66 204 PRO A CA 1
ATOM 1626 C C . PRO A 1 204 ? -9.475 30.693 60.760 1.00 53.66 204 PRO A C 1
ATOM 1628 O O . PRO A 1 204 ? -8.703 30.928 61.690 1.00 53.66 204 PRO A O 1
ATOM 1631 N N . LEU A 1 205 ? -10.804 30.677 60.917 1.00 42.59 205 LEU A N 1
ATOM 1632 C CA . LEU A 1 205 ? -11.499 30.566 62.208 1.00 42.59 205 LEU A CA 1
ATOM 1633 C C . LEU A 1 205 ? -12.913 29.989 61.994 1.00 42.59 205 LEU A C 1
ATOM 1635 O O . LEU A 1 205 ? -13.753 30.609 61.348 1.00 42.59 205 LEU A O 1
ATOM 1639 N N . PHE A 1 206 ? -13.136 28.783 62.528 1.00 47.81 206 PHE A N 1
ATOM 1640 C CA . PHE A 1 206 ? -14.453 28.197 62.830 1.00 47.81 206 PHE A CA 1
ATOM 1641 C C . PHE A 1 206 ? -15.050 28.938 64.053 1.00 47.81 206 PHE A C 1
ATOM 1643 O O . PHE A 1 206 ? -14.288 29.478 64.851 1.00 47.81 206 PHE A O 1
ATOM 1650 N N . HIS A 1 207 ? -16.368 29.063 64.243 1.00 36.78 207 HIS A N 1
ATOM 1651 C CA . HIS A 1 207 ? -17.240 27.999 64.757 1.00 36.78 207 HIS A CA 1
ATOM 1652 C C . HIS A 1 207 ? -18.737 28.369 64.684 1.00 36.78 207 HIS A C 1
ATOM 1654 O O . HIS A 1 207 ? -19.096 29.546 64.725 1.00 36.78 207 HIS A O 1
AT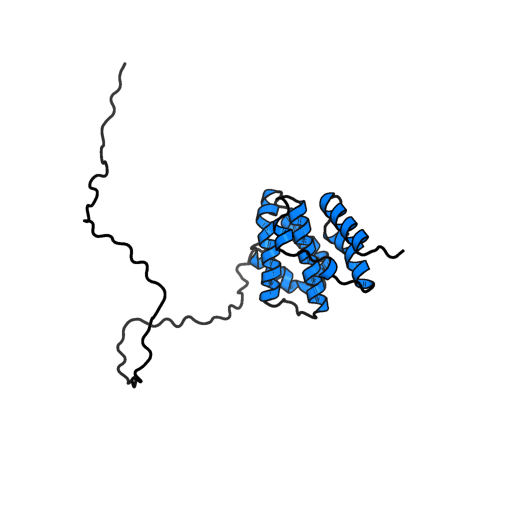OM 1660 N N . VAL A 1 208 ? -19.557 27.312 64.615 1.00 45.31 208 VAL A N 1
ATOM 1661 C CA . VAL A 1 208 ? -20.961 27.214 65.065 1.00 45.31 208 VAL A CA 1
ATOM 1662 C C . VAL A 1 208 ? -21.047 27.412 66.574 1.00 45.31 208 VAL A C 1
ATOM 1664 O O . VAL A 1 208 ? -20.143 26.870 67.253 1.00 45.31 208 VAL A O 1
#

Sequence (208 aa):
MTQTLNQLTNQVDLLIKEGNKSVSEIYNELVRPFCRNGGDFNEFVTPLEILQQFPAGIVKIRRYFLQILLLFDIYSIENCPDPLSNPKIDQILFLFRSIAPLAIAISNEILPAMFEELNAVHGEKYSGTIYQIMNSLGLIEKDPGFVEQENVQRRVHYEDGKAVKTGLEIQPNKTLLNNHPIFQGESGSNRKKPKHGPDSQAKPLFHV

Radius of gyration: 29.42 Å; Cα contacts (8 Å, |Δi|>4): 111; chains: 1; bounding box: 67×70×85 Å

Nearest PDB structures (foldseek):
  7zjs-assembly1_A  TM=3.116E-01  e=7.262E+00  Homo sapiens

Foldseek 3Di:
DDDDLVRLLVVLLVCLVVVPDALLVSCVVRPVVCVVVVDALVSNADDPVVLVPDDQDSSSLSSLLNNLLSLLVVCVVVVAAAPGDPVSLVVSLVSCVVCVVSQVVVPPVRSVVSLVSSCVRCVVGHVRSSVVSCVVVVVDDPPPPDDDPDPPPPPPDDDPDDDDDDDDPDDDDDDDDDDDDDDDDDDDDDDDDDDDDDDDDDDDDDDD

pLDDT: mean 77.34, std 24.72, range [31.25, 98.31]

Secondary structure (DSSP, 8-state):
----HHHHHHHHHHHHHH-SS-HHHHIIIIIHHHHHTT--GGGGPPPHHHHHHSPSSHHHHHHHHHHHHHHHHHHHHTT--SSPPHHHHHHHHHHHHHHHHHHHHH-TTHHHHHHHHHHHHHHHHHHHHHHHHHHHTT-S---TT------------PPS--------------------------------PPP-------------

Organism: NCBI:txid1144522

Solvent-accessible surface area (backbone atoms only — not comparable to full-atom values): 13660 Å² total; per-residue (Å²): 133,86,76,50,69,70,58,50,53,54,49,52,56,46,47,52,66,69,59,85,58,56,60,61,54,53,39,61,70,52,51,49,54,44,35,75,73,76,45,61,66,70,80,73,57,72,57,66,78,61,61,66,69,48,63,92,52,71,51,39,45,47,51,48,51,48,47,48,57,44,48,55,53,51,39,53,74,71,66,55,59,65,52,56,56,67,76,61,45,51,54,49,47,50,50,49,64,73,31,47,68,59,31,50,74,75,35,75,61,51,58,57,52,51,50,52,46,48,41,74,76,43,31,91,73,33,46,56,35,53,49,52,50,37,49,74,68,65,72,48,83,78,59,95,80,68,75,73,84,66,81,74,76,71,78,79,75,77,80,86,85,73,92,73,92,72,89,76,84,81,79,90,84,81,83,76,88,84,89,86,81,91,80,88,76,90,79,92,77,83,92,78,83,88,82,86,81,88,86,77,91,82,86,89,82,88,83,135